Protein AF-A0A7S0QQ59-F1 (afdb_monomer_lite)

Sequence (211 aa):
IDEVAKSMRHNSVPELKTVITAWRERLPNKWDEIPVWSELFAWRGHVFRMLTECSPSQQDIKQALQILGQHEEAWTTLRFAKVARKQGLPQVCMASLQKIQPIPPNMDVQYTFGKLREEALLRLESTTVQELTQGLNAVSKANLDYYHANPSHKAEVLRLKGEFLSRIPDPRAAGQCRHEEANQAFSTALGTCESHGKAWVSWGMLWEQTL

InterPro domains:
  IPR003151 PIK-related kinase, FAT [PF02259] (11-207)
  IPR050517 DNA Damage Response and Repair Kinase [PTHR11139] (13-204)

Foldseek 3Di:
DVQVVVCLVVVHARPCPVVLVVLVVDDDDLPDDLVSLVVSLVVLLVVLVCQQVDDRPDPVSNVVSNLVSLVSNLVSLLVSLLSCLVVVNLVSNVVSLVPNPPDPLVRDPPSVLSSLLSQLVSLLVDPDLVSLVVNLVSLVPDDLVSCPVPLLSSLSSLLSNLSSQLNHDDPVDPPHGNLVSSLVSLVVSCVSPVPNVVSVVSNVVSVVVVD

Organism: NCBI:txid233186

pLDDT: mean 87.63, std 9.96, range [54.09, 96.81]

Radius of gyration: 20.43 Å; chains: 1; bounding box: 50×37×64 Å

Structure (mmCIF, N/CA/C/O backbone):
data_AF-A0A7S0QQ59-F1
#
_entry.id   AF-A0A7S0QQ59-F1
#
loop_
_atom_site.group_PDB
_atom_site.id
_atom_site.type_symbol
_atom_site.label_atom_id
_atom_site.label_alt_id
_atom_site.label_comp_id
_atom_site.label_asym_id
_atom_site.label_entity_id
_atom_site.label_seq_id
_atom_site.pdbx_PDB_ins_code
_atom_site.Cartn_x
_atom_site.Cartn_y
_atom_site.Cartn_z
_atom_site.occupancy
_atom_site.B_iso_or_equiv
_atom_site.auth_seq_id
_atom_site.auth_comp_id
_atom_site.auth_asym_id
_atom_site.auth_atom_id
_atom_site.pdbx_PDB_model_num
ATOM 1 N N . ILE A 1 1 ? 11.768 -6.056 -26.603 1.00 59.31 1 ILE A N 1
ATOM 2 C CA . ILE A 1 1 ? 13.226 -6.302 -26.741 1.00 59.31 1 ILE A CA 1
ATOM 3 C C . ILE A 1 1 ? 13.722 -5.760 -28.078 1.00 59.31 1 ILE A C 1
ATOM 5 O O . ILE A 1 1 ? 14.671 -4.989 -28.068 1.00 59.31 1 ILE A O 1
ATOM 9 N N . ASP A 1 2 ? 13.034 -6.040 -29.187 1.00 61.41 2 ASP A N 1
ATOM 10 C CA . ASP A 1 2 ? 13.422 -5.539 -30.517 1.00 61.41 2 ASP A CA 1
ATOM 11 C C . ASP A 1 2 ? 13.471 -4.012 -30.639 1.00 61.41 2 ASP A C 1
ATOM 13 O O . ASP A 1 2 ? 14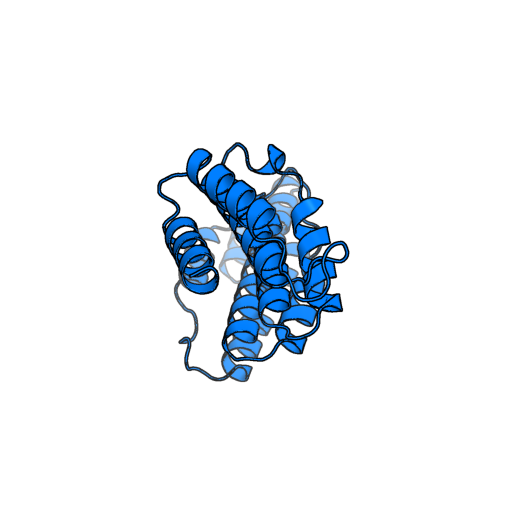.408 -3.487 -31.231 1.00 61.41 2 ASP A O 1
ATOM 17 N N . GLU A 1 3 ? 12.536 -3.279 -30.028 1.00 63.94 3 GLU A N 1
ATOM 18 C CA . GLU A 1 3 ? 12.595 -1.808 -30.005 1.00 63.94 3 GLU A CA 1
ATOM 19 C C . GLU A 1 3 ? 13.795 -1.281 -29.221 1.00 63.94 3 GLU A C 1
ATOM 21 O O . GLU A 1 3 ? 14.470 -0.365 -29.678 1.00 63.94 3 GLU A O 1
ATOM 26 N N . VAL A 1 4 ? 14.122 -1.906 -28.086 1.00 63.81 4 VAL A N 1
ATOM 27 C CA . VAL A 1 4 ? 15.319 -1.557 -27.308 1.00 63.81 4 VAL A CA 1
ATOM 28 C C . VAL A 1 4 ? 16.564 -1.831 -28.144 1.00 63.81 4 VAL A C 1
ATOM 30 O O . VAL A 1 4 ? 17.393 -0.946 -28.303 1.00 63.81 4 VAL A O 1
ATOM 33 N N . ALA A 1 5 ? 16.673 -3.007 -28.765 1.00 65.88 5 ALA A N 1
ATOM 34 C CA . ALA A 1 5 ? 17.801 -3.345 -29.629 1.00 65.88 5 ALA A CA 1
ATOM 35 C C . ALA A 1 5 ? 17.917 -2.398 -30.839 1.00 65.88 5 ALA A C 1
ATOM 37 O O . ALA A 1 5 ? 19.021 -1.997 -31.208 1.00 65.88 5 ALA A O 1
ATOM 38 N N . LYS A 1 6 ? 16.789 -2.004 -31.440 1.00 70.88 6 LYS A N 1
ATOM 39 C CA . LYS A 1 6 ? 16.731 -1.043 -32.546 1.00 70.88 6 LYS A CA 1
ATOM 40 C C . LYS A 1 6 ? 17.191 0.341 -32.098 1.00 70.88 6 LYS A C 1
ATOM 42 O O . LYS A 1 6 ? 18.057 0.911 -32.753 1.00 70.88 6 LYS A O 1
ATOM 47 N N . SER A 1 7 ? 16.678 0.866 -30.993 1.00 66.69 7 SER A N 1
ATOM 48 C CA . SER A 1 7 ? 17.066 2.177 -30.460 1.00 66.69 7 SER A CA 1
ATOM 49 C C . SER A 1 7 ? 18.523 2.211 -30.000 1.00 66.69 7 SER A C 1
ATOM 51 O O . SER A 1 7 ? 19.232 3.167 -30.290 1.00 66.69 7 SER A O 1
ATOM 53 N N . MET A 1 8 ? 19.027 1.120 -29.418 1.00 66.25 8 MET A N 1
ATOM 54 C CA . MET A 1 8 ? 20.440 0.979 -29.044 1.00 66.25 8 MET A CA 1
ATOM 55 C C . MET A 1 8 ? 21.372 1.028 -30.264 1.00 66.25 8 MET A C 1
ATOM 57 O O . MET A 1 8 ? 22.429 1.647 -30.197 1.00 66.25 8 MET A O 1
ATOM 61 N N . ARG A 1 9 ? 20.972 0.446 -31.406 1.00 67.50 9 ARG A N 1
ATOM 62 C CA . ARG A 1 9 ? 21.732 0.540 -32.671 1.00 67.50 9 ARG A CA 1
ATOM 63 C C . ARG A 1 9 ? 21.756 1.952 -33.258 1.00 67.50 9 ARG A C 1
ATOM 65 O O . ARG A 1 9 ? 22.715 2.300 -33.934 1.00 67.50 9 ARG A O 1
ATOM 72 N N . HIS A 1 10 ? 20.716 2.744 -33.007 1.00 68.38 10 HIS A N 1
ATOM 73 C CA . HIS A 1 10 ? 20.608 4.131 -33.474 1.00 68.38 10 HIS A CA 1
ATOM 74 C C . HIS A 1 10 ? 21.011 5.150 -32.401 1.00 68.38 10 HIS A C 1
ATOM 76 O O . HIS A 1 10 ? 20.844 6.347 -32.615 1.00 68.38 10 HIS A O 1
ATOM 82 N N . ASN A 1 11 ? 21.537 4.681 -31.260 1.00 65.06 11 ASN A N 1
ATOM 83 C CA . ASN A 1 11 ? 21.966 5.506 -30.135 1.00 65.06 11 ASN A CA 1
ATOM 84 C C . ASN A 1 11 ? 20.880 6.509 -29.680 1.00 65.06 11 ASN A C 1
ATOM 86 O O . ASN A 1 11 ? 21.154 7.679 -29.419 1.00 65.06 11 ASN A O 1
ATOM 90 N N . SER A 1 12 ? 19.627 6.045 -29.653 1.00 66.12 12 SER A N 1
ATOM 91 C CA . SER A 1 12 ? 18.439 6.828 -29.309 1.00 66.12 12 SER A CA 1
ATOM 92 C C . SER A 1 12 ? 17.713 6.239 -28.100 1.00 66.12 12 SER A C 1
ATOM 94 O O . SER A 1 12 ? 17.860 5.057 -27.780 1.00 66.12 12 SER A O 1
ATOM 96 N N . VAL A 1 13 ? 16.922 7.063 -27.406 1.00 65.56 13 VAL A N 1
ATOM 97 C CA . VAL A 1 13 ? 16.121 6.611 -26.258 1.00 65.56 13 VAL A CA 1
ATOM 98 C C . VAL A 1 13 ? 15.014 5.669 -26.756 1.00 65.56 13 VAL A C 1
ATOM 100 O O . VAL A 1 13 ? 14.234 6.069 -27.623 1.00 65.56 13 VAL A O 1
ATOM 103 N N . PRO A 1 14 ? 14.914 4.431 -26.237 1.00 69.75 14 PRO A N 1
ATOM 104 C CA . PRO A 1 14 ? 13.832 3.521 -26.599 1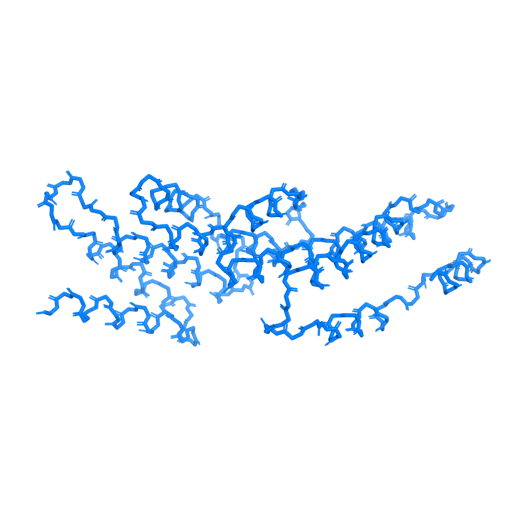.00 69.75 14 PRO A CA 1
ATOM 105 C C . PRO A 1 14 ? 12.453 4.077 -26.210 1.00 69.75 14 PRO A C 1
ATOM 107 O O . PRO A 1 14 ? 12.244 4.484 -25.066 1.00 69.75 14 PRO A O 1
ATOM 110 N N . GLU A 1 15 ? 11.486 4.054 -27.132 1.00 79.00 15 GLU A N 1
ATOM 111 C CA . GLU A 1 15 ? 10.114 4.527 -26.884 1.00 79.00 15 GLU A CA 1
ATOM 112 C C . GLU A 1 15 ? 9.289 3.485 -26.105 1.00 79.00 15 GLU A C 1
ATOM 114 O O . GLU A 1 15 ? 8.372 2.847 -26.609 1.00 79.00 15 GLU A O 1
ATOM 119 N N . LEU A 1 16 ? 9.619 3.288 -24.829 1.00 83.88 16 LEU A N 1
ATOM 120 C CA . LEU A 1 16 ? 9.009 2.232 -24.008 1.00 83.88 16 LEU A CA 1
ATOM 121 C C . LEU A 1 16 ? 7.700 2.644 -23.335 1.00 83.88 16 LEU A C 1
ATOM 123 O O . LEU A 1 16 ? 6.968 1.795 -22.824 1.00 83.88 16 LEU A O 1
ATOM 127 N N . LYS A 1 17 ? 7.383 3.942 -23.329 1.00 83.19 17 LYS A N 1
ATOM 128 C CA . LYS A 1 17 ? 6.245 4.494 -22.585 1.00 83.19 17 LYS A CA 1
ATOM 129 C C . LYS A 1 17 ? 4.914 3.880 -23.020 1.00 83.19 17 LYS A C 1
ATOM 131 O O . LYS A 1 17 ? 4.101 3.524 -22.167 1.00 83.19 17 LYS A O 1
ATOM 136 N N . THR A 1 18 ? 4.702 3.724 -24.323 1.00 87.56 18 THR A N 1
ATOM 137 C CA . THR A 1 18 ? 3.466 3.160 -24.884 1.00 87.56 18 THR A CA 1
ATOM 138 C C . THR A 1 18 ? 3.294 1.698 -24.477 1.00 87.56 18 THR A C 1
ATOM 140 O O . THR A 1 18 ? 2.236 1.311 -23.982 1.00 87.56 18 THR A O 1
ATOM 143 N N . VAL A 1 19 ? 4.361 0.900 -24.591 1.00 89.25 19 VAL A N 1
ATOM 144 C CA . VAL A 1 19 ? 4.359 -0.520 -24.208 1.00 89.25 19 VAL A CA 1
ATOM 145 C C . VAL A 1 19 ? 4.091 -0.687 -22.712 1.00 89.25 19 VAL A C 1
ATOM 147 O O . VAL A 1 19 ? 3.237 -1.481 -22.318 1.00 89.25 19 VAL A O 1
ATOM 150 N N . ILE A 1 20 ? 4.771 0.098 -21.875 1.00 90.50 20 ILE A N 1
ATOM 151 C CA . ILE A 1 20 ? 4.604 0.071 -20.417 1.00 90.50 20 ILE A CA 1
ATOM 152 C C . ILE A 1 20 ? 3.182 0.474 -20.021 1.00 90.50 20 ILE A C 1
ATOM 154 O O . ILE A 1 20 ? 2.566 -0.181 -19.181 1.00 90.50 20 ILE A O 1
ATOM 158 N N . THR A 1 21 ? 2.623 1.505 -20.655 1.00 90.00 21 THR A N 1
ATOM 159 C CA . THR A 1 21 ? 1.240 1.937 -20.401 1.00 90.00 21 THR A CA 1
ATOM 160 C C . THR A 1 21 ? 0.254 0.822 -20.745 1.00 90.00 21 THR A C 1
ATOM 162 O O . THR A 1 21 ? -0.571 0.454 -19.909 1.00 90.00 21 THR A O 1
ATOM 165 N N . ALA A 1 22 ? 0.417 0.180 -21.906 1.00 93.12 22 ALA A N 1
ATOM 166 C CA . ALA A 1 22 ? -0.405 -0.964 -22.292 1.00 93.12 22 ALA A CA 1
ATOM 167 C C . ALA A 1 22 ? -0.280 -2.138 -21.301 1.00 93.12 22 ALA A C 1
ATOM 169 O O . ALA A 1 22 ? -1.266 -2.811 -20.998 1.00 93.12 22 ALA A O 1
ATOM 170 N N . TRP A 1 23 ? 0.912 -2.390 -20.751 1.00 94.12 23 TRP A N 1
ATOM 171 C CA . TRP A 1 23 ? 1.104 -3.405 -19.711 1.00 94.12 23 TRP A CA 1
ATOM 172 C C . TRP A 1 23 ? 0.383 -3.042 -18.410 1.00 94.12 23 TRP A C 1
ATOM 174 O O . TRP A 1 23 ? -0.210 -3.916 -17.772 1.00 94.12 23 TRP A O 1
ATOM 184 N N . ARG A 1 24 ? 0.390 -1.768 -18.008 1.00 93.44 24 ARG A N 1
ATOM 185 C CA . ARG A 1 24 ? -0.328 -1.304 -16.810 1.00 93.44 24 ARG A CA 1
ATOM 186 C C . ARG A 1 24 ? -1.846 -1.455 -16.937 1.00 93.44 24 ARG A C 1
ATOM 188 O O . ARG A 1 24 ? -2.504 -1.698 -15.927 1.00 93.44 24 ARG A O 1
ATOM 195 N N . GLU A 1 25 ? -2.382 -1.350 -18.149 1.00 92.56 25 GLU A N 1
ATOM 196 C CA . GLU A 1 25 ? -3.814 -1.504 -18.441 1.00 92.56 25 GLU A CA 1
ATOM 197 C C . GLU A 1 25 ? -4.243 -2.970 -18.600 1.00 92.56 25 GLU A C 1
ATOM 199 O O . GLU A 1 25 ? -5.362 -3.334 -18.245 1.00 92.56 25 GLU A O 1
ATOM 204 N N . ARG A 1 26 ? -3.344 -3.839 -19.075 1.00 94.88 26 ARG A N 1
ATOM 205 C CA . ARG A 1 26 ? -3.592 -5.277 -19.258 1.00 94.88 26 ARG A CA 1
ATOM 206 C C . ARG A 1 26 ? -3.146 -6.065 -18.032 1.00 94.88 26 ARG A C 1
ATOM 208 O O . ARG A 1 26 ? -2.056 -6.642 -18.012 1.00 94.88 26 ARG A O 1
ATOM 215 N N . LEU A 1 27 ? -3.977 -6.048 -16.997 1.00 95.31 27 LEU A N 1
ATOM 216 C CA . LEU A 1 27 ? -3.795 -6.844 -15.782 1.00 95.31 27 LEU A CA 1
ATOM 217 C C . LEU A 1 27 ? -4.815 -7.989 -15.730 1.00 95.31 27 LEU A C 1
ATOM 219 O O . LEU A 1 27 ? -5.891 -7.847 -16.314 1.00 95.31 27 LEU A O 1
ATOM 223 N N . PRO A 1 28 ? -4.520 -9.081 -15.001 1.00 96.38 28 PRO A N 1
ATOM 224 C CA . PRO A 1 28 ? -5.519 -10.089 -14.694 1.00 96.38 28 PRO A CA 1
ATOM 225 C C . PRO A 1 28 ? -6.694 -9.470 -13.927 1.00 96.38 28 PRO A C 1
ATOM 227 O O . PRO A 1 28 ? -6.609 -8.380 -13.339 1.00 96.38 28 PRO A O 1
ATOM 230 N N . ASN A 1 29 ? -7.812 -10.174 -13.922 1.00 93.56 29 ASN A N 1
ATOM 231 C CA . ASN A 1 29 ? -8.982 -9.793 -13.163 1.00 93.56 29 ASN A CA 1
ATOM 232 C C . ASN A 1 29 ? -8.770 -10.032 -11.669 1.00 93.56 29 ASN A C 1
ATOM 234 O O . ASN A 1 29 ? -7.974 -10.857 -11.227 1.00 93.56 29 ASN A O 1
ATOM 238 N N . LYS A 1 30 ? -9.542 -9.313 -10.852 1.00 88.62 30 LYS A N 1
ATOM 239 C CA . LYS A 1 30 ? -9.446 -9.407 -9.384 1.00 88.62 30 LYS A CA 1
ATOM 240 C C . LYS A 1 30 ? -9.789 -10.803 -8.848 1.00 88.62 30 LYS A C 1
ATOM 242 O O . LYS A 1 30 ? -9.349 -11.129 -7.750 1.00 88.62 30 LYS A O 1
ATOM 247 N N . TRP A 1 31 ? -10.593 -11.556 -9.597 1.00 88.69 31 TRP A N 1
ATOM 248 C CA . TRP A 1 31 ? -11.027 -12.915 -9.277 1.00 88.69 31 TRP A CA 1
ATOM 249 C C . TRP A 1 31 ? -10.116 -13.998 -9.864 1.00 88.69 31 TRP A C 1
ATOM 251 O O . TRP A 1 31 ? -10.325 -15.166 -9.558 1.00 88.69 31 TRP A O 1
ATOM 261 N N . ASP A 1 32 ? -9.126 -13.636 -10.686 1.00 96.25 32 ASP A N 1
ATOM 262 C CA . ASP A 1 32 ? -8.149 -14.608 -11.174 1.00 96.25 32 ASP A CA 1
ATOM 263 C C . ASP A 1 32 ? -7.250 -15.062 -10.016 1.00 96.25 32 ASP A C 1
ATOM 265 O O . ASP A 1 32 ? -6.920 -14.281 -9.113 1.00 96.25 32 ASP A O 1
ATOM 269 N N . GLU A 1 33 ? -6.842 -16.326 -10.051 1.00 94.81 33 GLU A N 1
ATOM 270 C CA . GLU A 1 33 ? -6.042 -16.944 -8.996 1.00 94.81 33 GLU A CA 1
ATOM 271 C C . GLU A 1 33 ? -4.655 -16.290 -8.863 1.00 94.81 33 GLU A C 1
ATOM 273 O O . GLU A 1 33 ? -4.056 -15.843 -9.848 1.00 94.81 33 GLU A O 1
ATOM 278 N N . ILE A 1 34 ? -4.092 -16.272 -7.647 1.00 94.25 34 ILE A N 1
ATOM 279 C CA . ILE A 1 34 ? -2.749 -15.715 -7.404 1.00 94.25 34 ILE A CA 1
ATOM 280 C C . ILE A 1 34 ? -1.651 -16.257 -8.325 1.00 94.25 34 ILE A C 1
ATOM 282 O O . ILE A 1 34 ? -0.808 -15.443 -8.708 1.00 94.25 34 ILE A O 1
ATOM 286 N N . PRO A 1 35 ? -1.597 -17.545 -8.711 1.00 95.75 35 PRO A N 1
ATOM 287 C CA . PRO A 1 35 ? -0.570 -18.023 -9.634 1.00 95.75 35 PRO A CA 1
ATOM 288 C C . PRO A 1 35 ? -0.539 -17.248 -10.959 1.00 95.75 35 PRO A C 1
ATOM 290 O O . PRO A 1 35 ? 0.539 -16.840 -11.383 1.00 95.75 35 PRO A O 1
ATOM 293 N N . VAL A 1 36 ? -1.700 -16.910 -11.537 1.00 96.56 36 VAL A N 1
ATOM 294 C CA . VAL A 1 36 ? -1.801 -16.108 -12.775 1.00 96.56 36 VAL A CA 1
ATOM 295 C C . VAL A 1 36 ? -1.167 -14.728 -12.587 1.00 96.56 36 VAL A C 1
ATOM 297 O O . VAL A 1 36 ? -0.401 -14.244 -13.425 1.00 96.56 36 VAL A O 1
ATOM 300 N N . TRP A 1 37 ? -1.453 -14.092 -11.449 1.00 96.00 37 TRP A N 1
ATOM 301 C CA . TRP A 1 37 ? -0.821 -12.832 -11.072 1.00 96.00 37 TRP A CA 1
ATOM 302 C C . TRP A 1 37 ? 0.686 -13.000 -10.874 1.00 96.00 37 TRP A C 1
ATOM 304 O O . TRP A 1 37 ? 1.466 -12.189 -11.366 1.00 96.00 37 TRP A O 1
ATOM 314 N N . SER A 1 38 ? 1.108 -14.047 -10.170 1.00 95.25 38 SER A N 1
ATOM 315 C CA . SER A 1 38 ? 2.510 -14.273 -9.841 1.00 95.25 38 SER A CA 1
ATOM 316 C C . SER A 1 38 ? 3.356 -14.509 -11.089 1.00 95.25 38 SER A C 1
ATOM 318 O O . SER A 1 38 ? 4.441 -13.940 -11.184 1.00 95.25 38 SER A O 1
ATOM 320 N N . GLU A 1 39 ? 2.875 -15.302 -12.046 1.00 96.25 39 GLU A N 1
ATOM 321 C CA . GLU A 1 39 ? 3.575 -15.594 -13.300 1.00 96.25 39 GLU A CA 1
ATOM 322 C C . GLU A 1 39 ? 3.745 -14.341 -14.159 1.00 96.25 39 GLU A C 1
ATOM 324 O O . GLU A 1 39 ? 4.862 -14.009 -14.563 1.00 96.25 39 GLU A O 1
ATOM 329 N N . LEU A 1 40 ? 2.660 -13.592 -14.389 1.00 96.19 40 LEU A N 1
ATOM 330 C CA . LEU A 1 40 ? 2.720 -12.358 -15.173 1.00 96.19 40 LEU A CA 1
ATOM 331 C C . LEU A 1 40 ? 3.704 -11.356 -14.558 1.00 96.19 40 LEU A C 1
ATOM 333 O O . LEU A 1 40 ? 4.490 -10.722 -15.266 1.00 96.19 40 LEU A O 1
ATOM 337 N N . PHE A 1 41 ? 3.657 -11.198 -13.237 1.00 94.31 41 PHE A N 1
ATOM 338 C CA . PHE A 1 41 ? 4.484 -10.228 -12.532 1.00 94.31 41 PHE A CA 1
ATOM 339 C C . PHE A 1 41 ? 5.942 -10.689 -12.437 1.00 94.31 41 PHE A C 1
ATOM 341 O O . PHE A 1 41 ? 6.836 -9.849 -12.520 1.00 94.31 41 PHE A O 1
ATOM 348 N N . ALA A 1 42 ? 6.200 -11.998 -12.358 1.00 94.12 42 ALA A N 1
ATOM 349 C CA . ALA A 1 42 ? 7.546 -12.559 -12.450 1.00 94.12 42 ALA A CA 1
ATOM 350 C C . ALA A 1 42 ? 8.178 -12.287 -13.823 1.00 94.12 42 ALA A C 1
ATOM 352 O O . ALA A 1 42 ? 9.304 -11.788 -13.888 1.00 94.12 42 ALA A O 1
ATOM 353 N N . TRP A 1 43 ? 7.439 -12.523 -14.913 1.00 95.56 43 TRP A N 1
ATOM 354 C CA . TRP A 1 43 ? 7.904 -12.221 -16.271 1.00 95.56 43 TRP A CA 1
ATOM 355 C C . TRP A 1 43 ? 8.180 -10.732 -16.474 1.00 95.56 43 TRP A C 1
ATOM 357 O O . TRP A 1 43 ? 9.235 -10.359 -16.986 1.00 95.56 43 TRP A O 1
ATOM 367 N N . ARG A 1 44 ? 7.273 -9.859 -16.023 1.00 95.50 44 ARG A N 1
ATOM 368 C CA . ARG A 1 44 ? 7.486 -8.405 -16.090 1.00 95.50 44 ARG A CA 1
ATOM 369 C C . ARG A 1 44 ? 8.689 -7.965 -15.266 1.00 95.50 44 ARG A C 1
ATOM 371 O O . ARG A 1 44 ? 9.511 -7.205 -15.767 1.00 95.50 44 ARG A O 1
ATOM 378 N N . GLY A 1 45 ? 8.830 -8.482 -14.046 1.00 92.69 45 GLY A N 1
ATOM 379 C CA . GLY A 1 45 ? 9.988 -8.220 -13.193 1.00 92.69 45 GLY A CA 1
ATOM 380 C C . GLY A 1 45 ? 11.303 -8.631 -13.856 1.00 92.69 45 GLY A C 1
ATOM 381 O O . GLY A 1 45 ? 12.279 -7.892 -13.783 1.00 92.69 45 GLY A O 1
ATOM 382 N N . HIS A 1 46 ? 11.328 -9.761 -14.569 1.00 92.69 46 HIS A N 1
ATOM 383 C CA . HIS A 1 46 ? 12.497 -10.165 -15.350 1.00 92.69 46 HIS A CA 1
ATOM 384 C C . HIS A 1 46 ? 12.830 -9.148 -16.452 1.00 92.69 46 HIS A C 1
ATOM 386 O O . HIS A 1 46 ? 13.975 -8.713 -16.550 1.00 92.69 46 HIS A O 1
ATOM 392 N N . VAL A 1 47 ? 11.836 -8.699 -17.226 1.00 92.44 47 VAL A N 1
ATOM 393 C CA . VAL A 1 47 ? 12.050 -7.690 -18.278 1.00 92.44 47 VAL A CA 1
ATOM 394 C C . VAL A 1 47 ? 12.555 -6.369 -17.698 1.00 92.44 47 VAL A C 1
ATOM 396 O O . VAL A 1 47 ? 13.498 -5.790 -18.234 1.00 92.44 47 VAL A O 1
ATOM 399 N N . PHE A 1 48 ? 11.971 -5.889 -16.601 1.00 91.56 48 PHE A N 1
ATOM 400 C CA . PHE A 1 48 ? 12.407 -4.637 -15.979 1.00 91.56 48 PHE A CA 1
ATOM 401 C C . PHE A 1 48 ? 13.819 -4.736 -15.409 1.00 91.56 48 PHE A C 1
ATOM 403 O O . PHE A 1 48 ? 14.603 -3.806 -15.588 1.00 91.56 48 PHE A O 1
ATOM 410 N N . ARG A 1 49 ? 14.197 -5.886 -14.844 1.00 90.81 49 ARG A N 1
ATOM 411 C CA . ARG A 1 49 ? 15.574 -6.130 -14.407 1.00 90.81 49 ARG A CA 1
ATOM 412 C C . ARG A 1 49 ? 16.565 -6.095 -15.569 1.00 90.81 49 ARG A C 1
ATOM 414 O O . ARG A 1 49 ? 17.592 -5.430 -15.471 1.00 90.81 49 ARG A O 1
ATOM 421 N N . MET A 1 50 ? 16.217 -6.698 -16.708 1.00 90.94 50 MET A N 1
ATOM 422 C CA . MET A 1 50 ? 17.037 -6.593 -17.920 1.00 90.94 50 MET A CA 1
ATOM 423 C C . MET A 1 50 ? 17.214 -5.139 -18.380 1.00 90.94 50 MET A C 1
ATOM 425 O O . MET A 1 50 ? 18.286 -4.784 -18.865 1.00 90.94 50 MET A O 1
ATOM 429 N N . LEU A 1 51 ? 16.194 -4.284 -18.226 1.00 88.31 51 LEU A N 1
ATOM 430 C CA . LEU A 1 51 ? 16.330 -2.850 -18.514 1.00 88.31 51 LEU A CA 1
ATOM 431 C C . LEU A 1 51 ? 17.298 -2.172 -17.540 1.00 88.31 51 LEU A C 1
ATOM 433 O O . LEU A 1 51 ? 18.118 -1.372 -17.979 1.00 88.31 51 LEU A O 1
ATOM 437 N N . THR A 1 52 ? 17.245 -2.515 -16.249 1.00 87.19 52 THR A N 1
ATOM 438 C CA . THR A 1 52 ? 18.161 -1.944 -15.248 1.00 87.19 52 THR A CA 1
ATOM 439 C C . THR A 1 52 ? 19.612 -2.376 -15.419 1.00 87.19 52 THR A C 1
ATOM 441 O O . THR A 1 52 ? 20.519 -1.607 -15.113 1.00 87.19 52 THR A O 1
ATOM 444 N N . GLU A 1 53 ? 19.837 -3.590 -15.917 1.00 88.56 53 GLU A N 1
ATOM 445 C CA . GLU A 1 53 ? 21.169 -4.156 -16.157 1.00 88.56 53 GLU A CA 1
ATOM 446 C C . GLU A 1 53 ? 21.724 -3.764 -17.537 1.00 88.56 53 GLU A C 1
ATOM 448 O O . GLU A 1 53 ? 22.916 -3.938 -17.817 1.00 88.56 53 GLU A O 1
ATOM 453 N N . CYS A 1 54 ? 20.881 -3.192 -18.405 1.00 85.00 54 CYS A N 1
ATOM 454 C CA . CYS A 1 54 ? 21.285 -2.731 -19.722 1.00 85.00 54 CYS A CA 1
ATOM 455 C C . CYS A 1 54 ? 22.364 -1.648 -19.597 1.00 85.00 54 CYS A C 1
ATOM 457 O O . CYS A 1 54 ? 22.192 -0.639 -18.915 1.00 85.00 54 CYS A O 1
ATOM 459 N N . SER A 1 55 ? 23.491 -1.857 -20.277 1.00 81.06 55 SER A N 1
ATOM 460 C CA . SER A 1 55 ? 24.649 -0.962 -20.216 1.00 81.06 55 SER A CA 1
ATOM 461 C C . SER A 1 55 ? 24.967 -0.386 -21.601 1.00 81.06 55 SER A C 1
ATOM 463 O O . SER A 1 55 ? 25.906 -0.850 -22.250 1.00 81.06 55 SER A O 1
ATOM 465 N N . PRO A 1 56 ? 24.183 0.597 -22.091 1.00 82.00 56 PRO A N 1
ATOM 466 C CA . PRO A 1 56 ? 24.533 1.347 -23.295 1.00 82.00 56 PRO A CA 1
ATOM 467 C C . PRO A 1 56 ? 25.841 2.119 -23.119 1.00 82.00 56 PRO A C 1
ATOM 469 O O . PRO A 1 56 ? 26.228 2.484 -22.009 1.00 82.00 56 PRO A O 1
ATOM 472 N N . SER A 1 57 ? 26.485 2.436 -24.244 1.00 78.56 57 SER A N 1
ATOM 473 C CA . SER A 1 57 ? 27.691 3.270 -24.280 1.00 78.56 57 SER A CA 1
ATOM 474 C C . SER A 1 57 ? 27.441 4.695 -23.764 1.00 78.56 57 SER A C 1
ATOM 476 O O . SER A 1 57 ? 28.350 5.318 -23.221 1.00 78.56 57 SER A O 1
ATOM 478 N N . GLN A 1 58 ? 26.214 5.209 -23.907 1.00 84.12 58 GLN A N 1
ATOM 479 C CA . GLN A 1 58 ? 25.809 6.519 -23.395 1.00 84.12 58 GLN A CA 1
ATOM 480 C C . GLN A 1 58 ? 25.283 6.438 -21.958 1.00 84.12 58 GLN A C 1
ATOM 482 O O . GLN A 1 58 ? 24.315 5.727 -21.680 1.00 84.12 58 GLN A O 1
ATOM 487 N N . GLN A 1 59 ? 25.881 7.228 -21.060 1.00 84.88 59 GLN A N 1
ATOM 488 C CA . GLN A 1 59 ? 25.510 7.265 -19.639 1.00 84.88 59 GLN A CA 1
ATOM 489 C C . GLN A 1 59 ? 24.079 7.772 -19.411 1.00 84.88 59 GLN A C 1
ATOM 491 O O . GLN A 1 59 ? 23.368 7.203 -18.587 1.00 84.88 59 GLN A O 1
ATOM 496 N N . ASP A 1 60 ? 23.619 8.758 -20.186 1.00 84.31 60 ASP A N 1
ATOM 497 C CA . ASP A 1 60 ? 22.263 9.308 -20.037 1.00 84.31 60 ASP A CA 1
ATOM 498 C C . ASP A 1 60 ? 21.183 8.262 -20.351 1.00 84.31 60 ASP A C 1
ATOM 500 O O . ASP A 1 60 ? 20.213 8.110 -19.608 1.00 84.31 60 ASP A O 1
ATOM 504 N N . ILE A 1 61 ? 21.381 7.473 -21.416 1.00 82.56 61 ILE A N 1
ATOM 505 C CA . ILE A 1 61 ? 20.469 6.378 -21.775 1.00 82.56 61 ILE A CA 1
ATOM 506 C C . ILE A 1 61 ? 20.506 5.288 -20.700 1.00 82.56 61 ILE A C 1
ATOM 508 O O . ILE A 1 61 ? 19.456 4.777 -20.309 1.00 82.56 61 ILE A O 1
ATOM 512 N N . LYS A 1 62 ? 21.695 4.954 -20.181 1.00 86.19 62 LYS A N 1
ATOM 513 C CA . LYS A 1 62 ? 21.850 3.971 -19.100 1.00 86.19 62 LYS A CA 1
ATOM 514 C C . LYS A 1 62 ? 21.053 4.388 -17.867 1.00 86.19 62 LYS A C 1
ATOM 516 O O . LYS A 1 62 ? 20.272 3.597 -17.343 1.00 86.19 62 LYS A O 1
ATOM 521 N N . GLN A 1 63 ? 21.218 5.635 -17.431 1.00 86.19 63 GLN A N 1
ATOM 522 C CA . GLN A 1 63 ? 20.523 6.165 -16.265 1.00 86.19 63 GLN A CA 1
ATOM 523 C C . GLN A 1 63 ? 19.006 6.191 -16.483 1.00 86.19 63 GLN A C 1
ATOM 525 O O . GLN A 1 63 ? 18.259 5.764 -15.605 1.00 86.19 63 GLN A O 1
ATOM 530 N N . ALA A 1 64 ? 18.538 6.610 -17.662 1.00 84.38 64 ALA A N 1
ATOM 531 C CA . ALA A 1 64 ? 17.113 6.620 -17.988 1.00 84.38 64 ALA A CA 1
ATOM 532 C C . ALA A 1 64 ? 16.484 5.214 -17.943 1.00 84.38 64 ALA A C 1
ATOM 534 O O . ALA A 1 64 ? 15.412 5.039 -17.362 1.00 84.38 64 ALA A O 1
ATOM 535 N N . LEU A 1 65 ? 17.152 4.201 -18.510 1.00 86.44 65 LEU A N 1
ATOM 536 C CA . LEU A 1 65 ? 16.678 2.811 -18.487 1.00 86.44 65 LEU A CA 1
ATOM 537 C C . LEU A 1 65 ? 16.700 2.210 -17.081 1.00 86.44 65 LEU A C 1
ATOM 539 O O . LEU A 1 65 ? 15.766 1.499 -16.706 1.00 86.44 65 LEU A O 1
ATOM 543 N N . GLN A 1 66 ? 17.724 2.529 -16.290 1.00 87.75 66 GLN A N 1
ATOM 544 C CA . GLN A 1 66 ? 17.822 2.091 -14.905 1.00 87.75 66 GLN A CA 1
ATOM 545 C C . GLN A 1 66 ? 16.688 2.658 -14.052 1.00 87.75 66 GLN A C 1
ATOM 547 O O . GLN A 1 66 ? 16.024 1.904 -13.343 1.00 87.75 66 GLN A O 1
ATOM 552 N N . ILE A 1 67 ? 16.427 3.961 -14.152 1.00 85.81 67 ILE A N 1
ATOM 553 C CA . ILE A 1 67 ? 15.326 4.608 -13.432 1.00 85.81 67 ILE A CA 1
ATOM 554 C C . ILE A 1 67 ? 13.994 3.999 -13.878 1.00 85.81 67 ILE A C 1
ATOM 556 O O . ILE A 1 67 ? 13.205 3.563 -13.045 1.00 85.81 67 ILE A O 1
ATOM 560 N N . LEU A 1 68 ? 13.760 3.884 -15.188 1.00 87.69 68 LEU A N 1
ATOM 561 C CA . LEU A 1 68 ? 12.526 3.307 -15.715 1.00 87.69 68 LEU A CA 1
ATOM 562 C C . LEU A 1 68 ? 12.296 1.874 -15.214 1.00 87.69 68 LEU A C 1
ATOM 564 O O . LEU A 1 68 ? 11.219 1.563 -14.710 1.00 87.69 68 LEU A O 1
ATOM 568 N N . GLY A 1 69 ? 13.308 1.011 -15.323 1.00 89.50 69 GLY A N 1
ATOM 569 C CA . GLY A 1 69 ? 13.224 -0.376 -14.873 1.00 89.50 69 GLY A CA 1
ATOM 570 C C . GLY A 1 69 ? 12.954 -0.484 -13.372 1.00 89.50 69 GLY A C 1
ATOM 571 O O . GLY A 1 69 ? 12.064 -1.229 -12.969 1.00 89.50 69 GLY A O 1
ATOM 572 N N . GLN A 1 70 ? 13.631 0.323 -12.549 1.00 88.12 70 GLN A N 1
ATOM 573 C CA . GLN A 1 70 ? 13.399 0.364 -11.101 1.00 88.12 70 GLN A CA 1
ATOM 574 C C . GLN A 1 70 ? 11.973 0.815 -10.755 1.00 88.12 70 GLN A C 1
ATOM 576 O O . GLN A 1 70 ? 11.318 0.198 -9.912 1.00 88.12 70 GLN A O 1
ATOM 581 N N . HIS A 1 71 ? 11.468 1.863 -11.413 1.00 88.12 71 HIS A N 1
ATOM 582 C CA . HIS A 1 71 ? 10.113 2.366 -11.174 1.00 88.12 71 HIS A CA 1
ATOM 583 C C . HIS A 1 71 ? 9.050 1.338 -11.575 1.00 88.12 71 HIS A C 1
ATOM 585 O O . HIS A 1 71 ? 8.106 1.103 -10.818 1.00 88.12 71 HIS A O 1
ATOM 591 N N . GLU A 1 72 ? 9.191 0.694 -12.734 1.00 90.25 72 GLU A N 1
ATOM 592 C CA . GLU A 1 72 ? 8.209 -0.293 -13.186 1.00 90.25 72 GLU A CA 1
ATOM 593 C C . GLU A 1 72 ? 8.277 -1.609 -12.399 1.00 90.25 72 GLU A C 1
ATOM 595 O O . GLU A 1 72 ? 7.232 -2.213 -12.133 1.00 90.25 72 GLU A O 1
ATOM 600 N N . GLU A 1 73 ? 9.462 -2.041 -11.950 1.00 91.25 73 GLU A N 1
ATOM 601 C CA . GLU A 1 73 ? 9.601 -3.185 -11.039 1.00 91.25 73 GLU A CA 1
ATOM 602 C C . GLU A 1 73 ? 8.933 -2.892 -9.687 1.00 91.25 73 GLU A C 1
ATOM 604 O O . GLU A 1 73 ? 8.183 -3.732 -9.174 1.00 91.25 73 GLU A O 1
ATOM 609 N N . ALA A 1 74 ? 9.116 -1.684 -9.139 1.00 90.31 74 ALA A N 1
ATOM 610 C CA . ALA A 1 74 ? 8.455 -1.252 -7.909 1.00 90.31 74 ALA A CA 1
ATOM 611 C C . ALA A 1 74 ? 6.929 -1.176 -8.070 1.00 90.31 74 ALA A C 1
ATOM 613 O O . ALA A 1 74 ? 6.195 -1.707 -7.230 1.00 90.31 74 ALA A O 1
ATOM 614 N N . TRP A 1 75 ? 6.438 -0.581 -9.164 1.00 91.69 75 TRP A N 1
ATOM 615 C CA . TRP A 1 75 ? 5.006 -0.506 -9.473 1.00 91.69 75 TRP A CA 1
ATOM 616 C C . TRP A 1 75 ? 4.376 -1.899 -9.557 1.00 91.69 75 TRP A C 1
ATOM 618 O O . TRP A 1 75 ? 3.336 -2.164 -8.946 1.00 91.69 75 TRP A O 1
ATOM 628 N N . THR A 1 76 ? 5.040 -2.802 -10.277 1.00 93.69 76 THR A N 1
ATOM 629 C CA . THR A 1 76 ? 4.620 -4.192 -10.479 1.00 93.69 76 THR A CA 1
ATOM 630 C C . THR A 1 76 ? 4.580 -4.918 -9.135 1.00 93.69 76 THR A C 1
ATOM 632 O O . THR A 1 76 ? 3.537 -5.422 -8.721 1.00 93.69 76 THR A O 1
ATOM 635 N N . THR A 1 77 ? 5.662 -4.876 -8.366 1.00 93.81 77 THR A N 1
ATOM 636 C CA . THR A 1 77 ? 5.736 -5.549 -7.061 1.00 93.81 77 THR A CA 1
ATOM 637 C C . THR A 1 77 ? 4.690 -5.025 -6.073 1.00 93.81 77 THR A C 1
ATOM 639 O O . THR A 1 77 ? 4.007 -5.813 -5.413 1.00 93.81 77 THR A O 1
ATOM 642 N N . LEU A 1 78 ? 4.489 -3.705 -6.006 1.00 94.00 78 LEU A N 1
ATOM 643 C CA . LEU A 1 78 ? 3.485 -3.093 -5.134 1.00 94.00 78 LEU A CA 1
ATOM 644 C C . LEU A 1 78 ? 2.061 -3.506 -5.526 1.00 94.00 78 LEU A C 1
ATOM 646 O O . LEU A 1 78 ? 1.212 -3.776 -4.670 1.00 94.00 78 LEU A O 1
ATOM 650 N N . ARG A 1 79 ? 1.779 -3.568 -6.829 1.00 94.75 79 ARG A N 1
ATOM 651 C CA . ARG A 1 79 ? 0.472 -3.986 -7.331 1.00 94.75 79 ARG A CA 1
ATOM 652 C C . ARG A 1 79 ? 0.206 -5.462 -7.031 1.00 94.75 79 ARG A C 1
ATOM 654 O O . ARG A 1 79 ? -0.913 -5.769 -6.625 1.00 94.75 79 ARG A O 1
ATOM 661 N N . PHE A 1 80 ? 1.209 -6.334 -7.147 1.00 95.81 80 PHE A N 1
ATOM 662 C CA . PHE A 1 80 ? 1.099 -7.738 -6.741 1.00 95.81 80 PHE A CA 1
ATOM 663 C C . PHE A 1 80 ? 0.828 -7.879 -5.240 1.00 95.81 80 PHE A C 1
ATOM 665 O O . PHE A 1 80 ? -0.122 -8.558 -4.856 1.00 95.81 80 PHE A O 1
ATOM 672 N N . ALA A 1 81 ? 1.573 -7.158 -4.395 1.00 95.94 81 ALA A N 1
ATOM 673 C CA . ALA A 1 81 ? 1.361 -7.160 -2.947 1.00 95.94 81 ALA A CA 1
ATOM 674 C C . ALA A 1 81 ? -0.080 -6.778 -2.572 1.00 95.94 81 ALA A C 1
ATOM 676 O O . ALA A 1 81 ? -0.735 -7.457 -1.781 1.00 95.94 81 ALA A O 1
ATOM 677 N N . LYS A 1 82 ? -0.618 -5.735 -3.212 1.00 95.56 82 LYS A N 1
ATOM 678 C CA . LYS A 1 82 ? -2.005 -5.300 -3.019 1.00 95.56 82 LYS A CA 1
ATOM 679 C C . LYS A 1 82 ? -3.027 -6.378 -3.388 1.00 95.56 82 LYS A C 1
ATOM 681 O O . LYS A 1 82 ? -4.056 -6.484 -2.722 1.00 95.56 82 LYS A O 1
ATOM 686 N N . VAL A 1 83 ? -2.793 -7.136 -4.460 1.00 96.12 83 VAL A N 1
ATOM 687 C CA . VAL A 1 83 ? -3.682 -8.241 -4.857 1.00 96.12 83 VAL A CA 1
ATOM 688 C C . VAL A 1 83 ? -3.577 -9.390 -3.859 1.00 96.12 83 VAL A C 1
ATOM 690 O O . VAL A 1 83 ? -4.610 -9.847 -3.381 1.00 96.12 83 VAL A O 1
ATOM 693 N N . ALA A 1 84 ? -2.361 -9.774 -3.464 1.00 95.81 84 ALA A N 1
ATOM 694 C CA . ALA A 1 84 ? -2.133 -10.809 -2.458 1.00 95.81 84 ALA A CA 1
ATOM 695 C C . ALA A 1 84 ? -2.844 -10.492 -1.133 1.00 95.81 84 ALA A C 1
ATOM 697 O O . ALA A 1 84 ? -3.555 -11.342 -0.603 1.00 95.81 84 ALA A O 1
ATOM 698 N N . ARG A 1 85 ? -2.752 -9.247 -0.642 1.00 96.38 85 ARG A N 1
ATOM 699 C CA . ARG A 1 85 ? -3.503 -8.810 0.546 1.00 96.38 85 ARG A CA 1
ATOM 700 C C . ARG A 1 85 ? -5.009 -8.983 0.353 1.00 96.38 85 ARG A C 1
ATOM 702 O O . ARG A 1 85 ? -5.678 -9.578 1.184 1.00 96.38 85 ARG A O 1
ATOM 709 N N . LYS A 1 86 ? -5.547 -8.498 -0.769 1.00 95.44 86 LYS A N 1
ATOM 710 C CA . LYS A 1 86 ? -6.988 -8.576 -1.059 1.00 95.44 86 LYS A CA 1
ATOM 711 C C . LYS A 1 86 ? -7.523 -9.998 -1.210 1.00 95.44 86 LYS A C 1
ATOM 713 O O . LYS A 1 86 ? -8.713 -10.192 -0.998 1.00 95.44 86 LYS A O 1
ATOM 718 N N . GLN A 1 87 ? -6.678 -10.952 -1.589 1.00 94.88 87 GLN A N 1
ATOM 719 C CA . GLN A 1 87 ? -7.030 -12.371 -1.650 1.00 94.88 87 GLN A CA 1
ATOM 720 C C . GLN A 1 87 ? -6.749 -13.112 -0.328 1.00 94.88 87 GLN A C 1
ATOM 722 O O . GLN A 1 87 ? -6.833 -14.333 -0.289 1.00 94.88 87 GLN A O 1
ATOM 727 N N . GLY A 1 88 ? -6.422 -12.402 0.760 1.00 94.50 88 GLY A N 1
ATOM 728 C CA . GLY A 1 88 ? -6.218 -13.007 2.078 1.00 94.50 88 GLY A CA 1
ATOM 729 C C . GLY A 1 88 ? -4.883 -13.740 2.231 1.00 94.50 88 GLY A C 1
ATOM 730 O O . GLY A 1 88 ? -4.783 -14.675 3.019 1.00 94.50 88 GLY A O 1
ATOM 731 N N . LEU A 1 89 ? -3.848 -13.333 1.487 1.00 95.75 89 LEU A N 1
ATOM 732 C CA . LEU A 1 89 ? -2.515 -13.946 1.507 1.00 95.75 89 LEU A CA 1
ATOM 733 C C . LEU A 1 89 ? -1.481 -12.987 2.123 1.00 95.75 89 LEU A C 1
ATOM 735 O O . LEU A 1 89 ? -0.651 -12.406 1.407 1.00 95.75 89 LEU A O 1
ATOM 739 N N . PRO A 1 90 ? -1.500 -12.802 3.458 1.00 94.88 90 PRO A N 1
ATOM 740 C CA . PRO A 1 90 ? -0.695 -11.791 4.136 1.00 94.88 90 PRO A CA 1
ATOM 741 C C . PRO A 1 90 ? 0.811 -12.035 4.003 1.00 94.88 90 PRO A C 1
ATOM 743 O O . PRO A 1 90 ? 1.572 -11.093 3.788 1.00 94.88 90 PRO A O 1
ATOM 746 N N . GLN A 1 91 ? 1.244 -13.298 4.045 1.00 95.00 91 GLN A N 1
ATOM 747 C CA . GLN A 1 91 ? 2.659 -13.665 3.922 1.00 95.00 91 GLN A CA 1
ATOM 748 C C . GLN A 1 91 ? 3.225 -13.318 2.538 1.00 95.00 91 GLN A C 1
ATOM 750 O O . GLN A 1 91 ? 4.321 -12.772 2.426 1.00 95.00 91 GLN A O 1
ATOM 755 N N . VAL A 1 92 ? 2.446 -13.558 1.477 1.00 95.62 92 VAL A N 1
ATOM 756 C CA . VAL A 1 92 ? 2.831 -13.217 0.098 1.00 95.62 92 VAL A CA 1
ATOM 757 C C . VAL A 1 92 ? 2.887 -11.701 -0.087 1.00 95.62 92 VAL A C 1
ATOM 759 O O . VAL A 1 92 ? 3.829 -11.187 -0.697 1.00 95.62 92 VAL A O 1
ATOM 762 N N . CYS A 1 93 ? 1.914 -10.973 0.472 1.00 96.12 93 CYS A N 1
ATOM 763 C CA . CYS A 1 93 ? 1.920 -9.513 0.482 1.00 96.12 93 CYS A CA 1
ATOM 764 C C . CYS A 1 93 ? 3.190 -8.975 1.153 1.00 96.12 93 CYS A C 1
ATOM 766 O O . CYS A 1 93 ? 3.926 -8.190 0.549 1.00 96.12 93 CYS A O 1
ATOM 768 N N . MET A 1 94 ? 3.494 -9.453 2.363 1.00 94.50 94 MET A N 1
ATOM 769 C CA . MET A 1 94 ? 4.630 -8.961 3.134 1.00 94.50 94 MET A CA 1
ATOM 770 C C . MET A 1 94 ? 5.968 -9.270 2.454 1.00 94.50 94 MET A C 1
ATOM 772 O O . MET A 1 94 ? 6.795 -8.373 2.285 1.00 94.50 94 MET A O 1
ATOM 776 N N . ALA A 1 95 ? 6.150 -10.503 1.975 1.00 95.00 95 ALA A N 1
ATOM 777 C CA . ALA A 1 95 ? 7.345 -10.903 1.235 1.00 95.00 95 ALA A CA 1
ATOM 778 C C . ALA A 1 95 ? 7.544 -10.069 -0.042 1.00 95.00 95 ALA A C 1
ATOM 780 O O . ALA A 1 95 ? 8.671 -9.755 -0.417 1.00 95.00 95 ALA A O 1
ATOM 781 N N . SER A 1 96 ? 6.458 -9.678 -0.710 1.00 94.31 96 SER A N 1
ATOM 782 C CA . SER A 1 96 ? 6.524 -8.826 -1.902 1.00 94.31 96 SER A CA 1
ATOM 783 C C . SER A 1 96 ? 6.930 -7.393 -1.554 1.00 94.31 96 SER A C 1
ATOM 785 O O . SER A 1 96 ? 7.812 -6.831 -2.196 1.00 94.31 96 SER A O 1
ATOM 787 N N . LEU A 1 97 ? 6.356 -6.809 -0.499 1.00 93.44 97 LEU A N 1
ATOM 788 C CA . LEU A 1 97 ? 6.689 -5.451 -0.047 1.00 93.44 97 LEU A CA 1
ATOM 789 C C . LEU A 1 97 ? 8.149 -5.331 0.418 1.00 93.44 97 LEU A C 1
ATOM 791 O O . LEU A 1 97 ? 8.793 -4.311 0.164 1.00 93.44 97 LEU A O 1
ATOM 795 N N . GLN A 1 98 ? 8.701 -6.380 1.033 1.00 92.81 98 GLN A N 1
ATOM 796 C CA . GLN A 1 98 ? 10.108 -6.433 1.446 1.00 92.81 98 GLN A CA 1
ATOM 797 C C . GLN A 1 98 ? 11.090 -6.406 0.266 1.00 92.81 98 GLN A C 1
ATOM 799 O O . GLN A 1 98 ? 12.188 -5.876 0.412 1.00 92.81 98 GLN A O 1
ATOM 804 N N . LYS A 1 99 ? 10.699 -6.920 -0.909 1.00 90.44 99 LYS A N 1
ATOM 805 C CA . LYS A 1 99 ? 11.541 -6.897 -2.120 1.00 90.44 99 LYS A CA 1
ATOM 806 C C . LYS A 1 99 ? 11.695 -5.500 -2.716 1.00 90.44 99 LYS A C 1
ATOM 808 O O . LYS A 1 99 ? 12.684 -5.245 -3.400 1.00 90.44 99 LYS A O 1
ATOM 813 N N . ILE A 1 100 ? 10.739 -4.602 -2.461 1.00 88.19 100 ILE A N 1
ATOM 814 C CA . ILE A 1 100 ? 10.787 -3.225 -2.957 1.00 88.19 100 ILE A CA 1
ATOM 815 C C . ILE A 1 100 ? 11.945 -2.506 -2.264 1.00 88.19 100 ILE A C 1
ATOM 817 O O . ILE A 1 100 ? 11.863 -2.192 -1.069 1.00 88.19 100 ILE A O 1
ATOM 821 N N . GLN A 1 101 ? 13.003 -2.255 -3.036 1.00 80.44 101 GLN A N 1
ATOM 822 C CA . GLN A 1 101 ? 14.188 -1.530 -2.592 1.00 80.44 101 GLN A CA 1
ATOM 823 C C . GLN A 1 101 ? 13.819 -0.112 -2.129 1.00 80.44 101 GLN A C 1
ATOM 825 O O . GLN A 1 101 ? 12.837 0.452 -2.620 1.00 80.44 101 GLN A O 1
ATOM 830 N N . PRO A 1 102 ? 14.576 0.483 -1.190 1.00 70.38 102 PRO A N 1
ATOM 831 C CA . PRO A 1 102 ? 14.388 1.877 -0.813 1.00 70.38 102 PRO A CA 1
ATOM 832 C C . PRO A 1 102 ? 14.531 2.772 -2.046 1.00 70.38 102 PRO A C 1
ATOM 834 O O . PRO A 1 102 ? 15.596 2.837 -2.658 1.00 70.38 102 PRO A O 1
ATOM 837 N N . ILE A 1 103 ? 13.446 3.443 -2.423 1.00 64.81 103 ILE A N 1
ATOM 838 C CA . ILE A 1 103 ? 13.447 4.352 -3.567 1.00 64.81 103 ILE A CA 1
ATOM 839 C C . ILE A 1 103 ? 14.056 5.673 -3.092 1.00 64.81 103 ILE A C 1
ATOM 841 O O . ILE A 1 103 ? 13.613 6.199 -2.065 1.00 64.81 103 ILE A O 1
ATOM 845 N N . PRO A 1 104 ? 15.075 6.211 -3.785 1.00 63.69 104 PRO A N 1
ATOM 846 C CA . PRO A 1 104 ? 15.688 7.470 -3.400 1.00 63.69 104 PRO A CA 1
ATOM 847 C C . PRO A 1 104 ? 14.640 8.585 -3.266 1.00 63.69 104 PRO A C 1
ATOM 849 O O . PRO A 1 104 ? 13.759 8.704 -4.123 1.00 63.69 104 PRO A O 1
ATOM 852 N N . PRO A 1 105 ? 14.753 9.448 -2.242 1.00 54.09 105 PRO A N 1
ATOM 853 C CA . PRO A 1 105 ? 13.757 10.472 -1.929 1.00 54.09 105 PRO A CA 1
ATOM 854 C C . PRO A 1 105 ? 13.583 11.542 -3.022 1.00 54.09 105 PRO A C 1
ATOM 856 O O . PRO A 1 105 ? 12.663 12.351 -2.951 1.00 54.09 105 PRO A O 1
ATOM 859 N N . ASN A 1 106 ? 14.424 11.541 -4.052 1.00 56.31 106 ASN A N 1
ATOM 860 C CA . ASN A 1 106 ? 14.322 12.479 -5.164 1.00 56.31 106 ASN A CA 1
ATOM 861 C C . ASN A 1 106 ? 13.546 11.912 -6.364 1.00 56.31 106 ASN A C 1
ATOM 863 O O . ASN A 1 106 ? 13.324 12.655 -7.314 1.00 56.31 106 ASN A O 1
ATOM 867 N N . MET A 1 107 ? 13.166 10.624 -6.361 1.00 60.84 107 MET A N 1
ATOM 868 C CA . MET A 1 107 ? 12.667 9.958 -7.572 1.00 60.84 107 MET A CA 1
ATOM 869 C C . MET A 1 107 ? 11.179 9.603 -7.573 1.00 60.84 107 MET A C 1
ATOM 871 O O . MET A 1 107 ? 10.561 9.784 -8.617 1.00 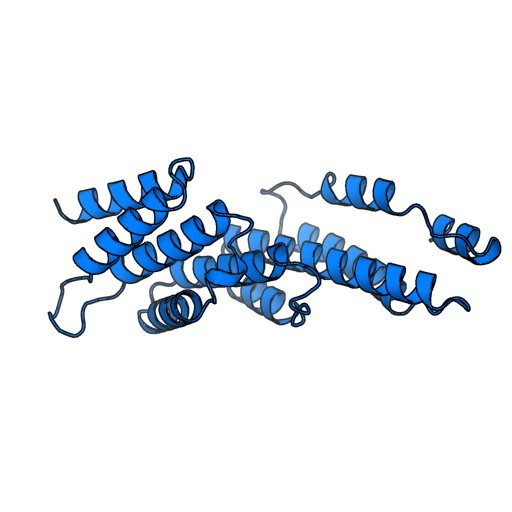60.84 107 MET A O 1
ATOM 875 N N . ASP A 1 108 ? 10.556 9.164 -6.469 1.00 68.38 108 ASP A N 1
ATOM 876 C CA . ASP A 1 108 ? 9.095 8.958 -6.491 1.00 68.38 108 ASP A CA 1
ATOM 877 C C . ASP A 1 108 ? 8.432 8.842 -5.107 1.00 68.38 108 ASP A C 1
ATOM 879 O O . ASP A 1 108 ? 8.466 7.802 -4.440 1.00 68.38 108 ASP A O 1
ATOM 883 N N . VAL A 1 109 ? 7.738 9.904 -4.694 1.00 77.69 109 VAL A N 1
ATOM 884 C CA . VAL A 1 109 ? 6.926 9.920 -3.467 1.00 77.69 109 VAL A CA 1
ATOM 885 C C . VAL A 1 109 ? 5.791 8.886 -3.493 1.00 77.69 109 VAL A C 1
ATOM 887 O O . VAL A 1 109 ? 5.357 8.407 -2.441 1.00 77.69 109 VAL A O 1
ATOM 890 N N . GLN A 1 110 ? 5.311 8.511 -4.683 1.00 82.12 110 GLN A N 1
ATOM 891 C CA . GLN A 1 110 ? 4.127 7.670 -4.853 1.00 82.12 110 GLN A CA 1
ATOM 892 C C . GLN A 1 110 ? 4.369 6.236 -4.385 1.00 82.12 110 GLN A C 1
ATOM 894 O O . GLN A 1 110 ? 3.505 5.642 -3.738 1.00 82.12 110 GLN A O 1
ATOM 899 N N . TYR A 1 111 ? 5.543 5.672 -4.667 1.00 84.00 111 TYR A N 1
ATOM 900 C CA . TYR A 1 111 ? 5.847 4.289 -4.303 1.00 84.00 111 TYR A CA 1
ATOM 901 C C . TYR A 1 111 ? 6.180 4.136 -2.826 1.00 84.00 111 TYR A C 1
ATOM 903 O O . TYR A 1 111 ? 5.730 3.173 -2.207 1.00 84.00 111 TYR A O 1
ATOM 911 N N . THR A 1 112 ? 6.900 5.096 -2.241 1.00 84.31 112 THR A N 1
ATOM 912 C CA . THR A 1 112 ? 7.161 5.120 -0.794 1.00 84.31 112 THR A CA 1
ATOM 913 C C . THR A 1 112 ? 5.849 5.199 -0.019 1.00 84.31 112 THR A C 1
ATOM 915 O O . THR A 1 112 ? 5.615 4.399 0.889 1.00 84.31 112 THR A O 1
ATOM 918 N N . PHE A 1 113 ? 4.943 6.087 -0.442 1.00 88.88 113 PHE A N 1
ATOM 919 C CA . PHE A 1 113 ? 3.584 6.141 0.090 1.00 88.88 113 PHE A CA 1
ATOM 920 C C . PHE A 1 113 ? 2.839 4.821 -0.117 1.00 88.88 113 PHE A C 1
ATOM 922 O O . PHE A 1 113 ? 2.263 4.281 0.823 1.00 88.88 113 PHE A O 1
ATOM 929 N N . GLY A 1 114 ? 2.851 4.285 -1.338 1.00 91.25 114 GLY A N 1
ATOM 930 C CA . GLY A 1 114 ? 2.151 3.056 -1.686 1.00 91.25 114 GLY A CA 1
ATOM 931 C C . GLY A 1 114 ? 2.597 1.861 -0.844 1.00 91.25 114 GLY A C 1
ATOM 932 O O . GLY A 1 114 ? 1.747 1.124 -0.343 1.00 91.25 114 GLY A O 1
ATOM 933 N N . LYS A 1 115 ? 3.910 1.715 -0.628 1.00 91.75 115 LYS A N 1
ATOM 934 C CA . LYS A 1 115 ? 4.503 0.693 0.241 1.00 91.75 115 LYS A CA 1
ATOM 935 C C . LYS A 1 115 ? 4.037 0.865 1.684 1.00 91.75 115 LYS A C 1
ATOM 937 O O . LYS A 1 115 ? 3.459 -0.070 2.227 1.00 91.75 115 LYS A O 1
ATOM 942 N N . LEU A 1 116 ? 4.203 2.058 2.266 1.00 92.75 116 LEU A N 1
ATOM 943 C CA . LEU A 1 116 ? 3.739 2.368 3.627 1.00 92.75 116 LEU A CA 1
ATOM 944 C C . LEU A 1 116 ? 2.244 2.068 3.793 1.00 92.75 116 LEU A C 1
ATOM 946 O O . LEU A 1 116 ? 1.822 1.464 4.776 1.00 92.75 116 LEU A O 1
ATOM 950 N N . ARG A 1 117 ? 1.440 2.481 2.813 1.00 94.81 117 ARG A N 1
ATOM 951 C CA . ARG A 1 117 ? -0.009 2.313 2.808 1.00 94.81 117 ARG A CA 1
ATOM 952 C C . ARG A 1 117 ? -0.413 0.844 2.773 1.00 94.81 117 ARG A C 1
ATOM 954 O O . ARG A 1 117 ? -1.275 0.446 3.548 1.00 94.81 117 ARG A O 1
ATOM 961 N N . GLU A 1 118 ? 0.151 0.037 1.877 1.00 96.12 118 GLU A N 1
ATOM 962 C CA . GLU A 1 118 ? -0.198 -1.389 1.812 1.00 96.12 118 GLU A CA 1
ATOM 963 C C . GLU A 1 118 ? 0.335 -2.163 3.024 1.00 96.12 118 GLU A C 1
ATOM 965 O O . GLU A 1 118 ? -0.376 -3.018 3.543 1.00 96.12 118 GLU A O 1
ATOM 970 N N . GLU A 1 119 ? 1.509 -1.805 3.547 1.00 94.75 119 GLU A N 1
ATOM 971 C CA . GLU A 1 119 ? 2.027 -2.326 4.816 1.00 94.75 119 GLU A CA 1
ATOM 972 C C . GLU A 1 119 ? 1.121 -2.008 6.016 1.00 94.75 119 GLU A C 1
ATOM 974 O O . GLU A 1 119 ? 0.929 -2.848 6.896 1.00 94.75 119 GLU A O 1
ATOM 979 N N . ALA A 1 120 ? 0.566 -0.796 6.070 1.00 96.19 120 ALA A N 1
ATOM 980 C CA . ALA A 1 120 ? -0.379 -0.392 7.104 1.00 96.19 120 ALA A CA 1
ATOM 981 C C . ALA A 1 120 ? -1.709 -1.146 6.972 1.00 96.19 120 ALA A C 1
ATOM 983 O O . ALA A 1 120 ? -2.206 -1.691 7.953 1.00 96.19 120 ALA A O 1
ATOM 984 N N . LEU A 1 121 ? -2.262 -1.235 5.759 1.00 96.38 121 LEU A N 1
ATOM 985 C CA . LEU A 1 121 ? -3.508 -1.966 5.508 1.00 96.38 121 LEU A CA 1
ATOM 986 C C . LEU A 1 121 ? -3.385 -3.454 5.832 1.00 96.38 121 LEU A C 1
ATOM 988 O O . LEU A 1 121 ? -4.311 -4.022 6.395 1.00 96.38 121 LEU A O 1
ATOM 992 N N . LEU A 1 122 ? -2.249 -4.072 5.505 1.00 96.38 122 LEU A N 1
ATOM 993 C CA . LEU A 1 122 ? -1.976 -5.460 5.862 1.00 96.38 122 LEU A CA 1
ATOM 994 C C . LEU A 1 122 ? -2.025 -5.662 7.383 1.00 96.38 122 LEU A C 1
ATOM 996 O O . LEU A 1 122 ? -2.658 -6.593 7.864 1.00 96.38 122 LEU A O 1
ATOM 1000 N N . ARG A 1 123 ? -1.392 -4.765 8.146 1.00 95.38 123 ARG A N 1
ATOM 1001 C CA . ARG A 1 123 ? -1.387 -4.838 9.614 1.00 95.38 123 ARG A CA 1
ATOM 1002 C C . ARG A 1 123 ? -2.755 -4.534 10.227 1.00 95.38 123 ARG A C 1
ATOM 1004 O O . ARG 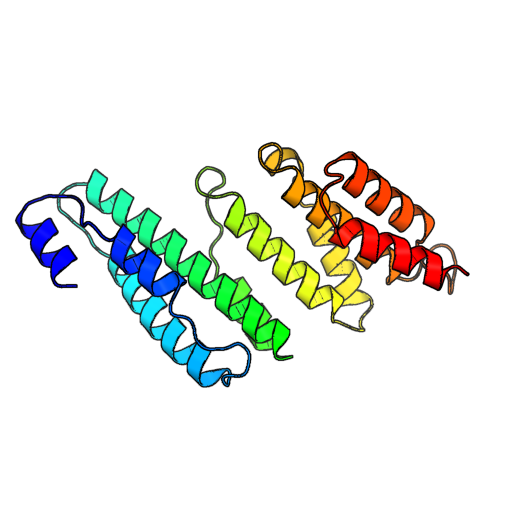A 1 123 ? -3.066 -5.089 11.270 1.00 95.38 123 ARG A O 1
ATOM 1011 N N . LEU A 1 124 ? -3.581 -3.705 9.586 1.00 94.56 124 LEU A N 1
ATOM 1012 C CA . LEU A 1 124 ? -4.970 -3.463 10.005 1.00 94.56 124 LEU A CA 1
ATOM 1013 C C . LEU A 1 124 ? -5.879 -4.686 9.828 1.00 94.56 124 LEU A C 1
ATOM 1015 O O . LEU A 1 124 ? -6.890 -4.790 10.516 1.00 94.56 124 LEU A O 1
ATOM 1019 N N . GLU A 1 125 ? -5.554 -5.602 8.916 1.00 93.38 125 GLU A N 1
ATOM 1020 C CA . GLU A 1 125 ? -6.277 -6.873 8.764 1.00 93.38 125 GLU A CA 1
ATOM 1021 C C . GLU A 1 125 ? -5.906 -7.888 9.860 1.00 93.38 125 GLU A C 1
ATOM 1023 O O . GLU A 1 125 ? -6.604 -8.885 10.033 1.00 93.38 125 GLU A O 1
ATOM 1028 N N . SER A 1 126 ? -4.848 -7.625 10.635 1.00 90.19 126 SER A N 1
ATOM 1029 C CA . SER A 1 126 ? -4.454 -8.459 11.767 1.00 90.19 126 SER A CA 1
ATOM 1030 C C . SER A 1 126 ? -5.361 -8.280 12.979 1.00 90.19 126 SER A C 1
ATOM 1032 O O . SER A 1 126 ? -5.817 -7.181 13.292 1.00 90.19 126 SER A O 1
ATOM 1034 N N . THR A 1 127 ? -5.548 -9.366 13.726 1.00 87.12 127 THR A N 1
ATOM 1035 C CA . THR A 1 127 ? -6.242 -9.371 15.023 1.00 87.12 127 THR A CA 1
ATOM 1036 C C . THR A 1 127 ? -5.283 -9.148 16.198 1.00 87.12 127 THR A C 1
ATOM 1038 O O . THR A 1 127 ? -5.717 -8.963 17.332 1.00 87.12 127 THR A O 1
ATOM 1041 N N . THR A 1 128 ? -3.966 -9.168 15.970 1.00 91.94 128 THR A N 1
ATOM 1042 C CA . THR A 1 128 ? -2.991 -9.063 17.062 1.00 91.94 128 THR A CA 1
ATOM 1043 C C . THR A 1 128 ? -2.681 -7.605 17.407 1.00 91.94 128 THR A C 1
ATOM 1045 O O . THR A 1 128 ? -2.313 -6.798 16.552 1.00 91.94 128 THR A O 1
ATOM 1048 N N . VAL A 1 129 ? -2.746 -7.266 18.699 1.00 90.38 129 VAL A N 1
ATOM 1049 C CA . VAL A 1 129 ? -2.406 -5.916 19.194 1.00 90.38 129 VAL A CA 1
ATOM 1050 C C . VAL A 1 129 ? -0.957 -5.544 18.857 1.00 90.38 129 VAL A C 1
ATOM 1052 O O . VAL A 1 129 ? -0.656 -4.379 18.591 1.00 90.38 129 VAL A O 1
ATOM 1055 N N . GLN A 1 130 ? -0.056 -6.530 18.816 1.00 92.38 130 GLN A N 1
ATOM 1056 C CA . GLN A 1 130 ? 1.345 -6.323 18.459 1.00 92.38 130 GLN A CA 1
ATOM 1057 C C . GLN A 1 130 ? 1.505 -5.812 17.020 1.00 92.38 130 GLN A C 1
ATOM 1059 O O . GLN A 1 130 ? 2.196 -4.813 16.810 1.00 92.38 130 GLN A O 1
ATOM 1064 N N . GLU A 1 131 ? 0.869 -6.449 16.032 1.00 92.94 131 GLU A N 1
ATOM 1065 C CA . GLU A 1 131 ? 0.966 -6.016 14.632 1.00 92.94 131 GLU A CA 1
ATOM 1066 C C . GLU A 1 131 ? 0.272 -4.669 14.404 1.00 92.94 131 GLU A C 1
ATOM 1068 O O . GLU A 1 131 ? 0.823 -3.811 13.709 1.00 92.94 131 GLU A O 1
ATOM 1073 N N . LEU A 1 132 ? -0.865 -4.428 15.067 1.00 93.31 132 LEU A N 1
ATOM 1074 C CA . LEU A 1 132 ? -1.539 -3.127 15.050 1.00 93.31 132 LEU A CA 1
ATOM 1075 C C . LEU A 1 132 ? -0.631 -2.019 15.601 1.00 93.31 132 LEU A C 1
ATOM 1077 O O . LEU A 1 132 ? -0.473 -0.968 14.979 1.00 93.31 132 LEU A O 1
ATOM 1081 N N . THR A 1 133 ? 0.039 -2.270 16.728 1.00 92.88 133 THR A N 1
ATOM 1082 C CA . THR A 1 133 ? 0.970 -1.314 17.346 1.00 92.88 133 THR A CA 1
ATOM 1083 C C . THR A 1 133 ? 2.176 -1.038 16.447 1.00 92.88 133 THR A C 1
ATOM 1085 O O . THR A 1 133 ? 2.599 0.110 16.299 1.00 92.88 133 THR A O 1
ATOM 1088 N N . GLN A 1 134 ? 2.725 -2.067 15.795 1.00 93.69 134 GLN A N 1
ATOM 1089 C CA . GLN A 1 134 ? 3.795 -1.889 14.809 1.00 93.69 134 GLN A CA 1
ATOM 1090 C C . GLN A 1 134 ? 3.338 -1.036 13.619 1.00 93.69 134 GLN A C 1
ATOM 1092 O O . GLN A 1 134 ? 4.083 -0.161 13.175 1.00 93.69 134 GLN A O 1
ATOM 1097 N N . GLY A 1 135 ? 2.112 -1.249 13.136 1.00 93.88 135 GLY A N 1
ATOM 1098 C CA . GLY A 1 135 ? 1.507 -0.450 12.072 1.00 93.88 135 GLY A CA 1
ATOM 1099 C C . GLY A 1 135 ? 1.333 1.015 12.467 1.00 93.88 135 GLY A C 1
ATOM 1100 O O . GLY A 1 135 ? 1.775 1.903 11.734 1.00 93.88 135 GLY A O 1
ATOM 1101 N N . LEU A 1 136 ? 0.800 1.275 13.665 1.00 94.62 136 LEU A N 1
ATOM 1102 C CA . LEU A 1 136 ? 0.668 2.627 14.212 1.00 94.62 136 LEU A CA 1
ATOM 1103 C C . LEU A 1 136 ? 2.022 3.341 14.298 1.00 94.62 136 LEU A C 1
ATOM 1105 O O . LEU A 1 136 ? 2.132 4.513 13.931 1.00 94.62 136 LEU A O 1
ATOM 1109 N N . ASN A 1 137 ? 3.060 2.638 14.754 1.00 94.38 137 ASN A N 1
ATOM 1110 C CA . ASN A 1 137 ? 4.410 3.185 14.852 1.00 94.38 137 ASN A CA 1
ATOM 1111 C C . ASN A 1 137 ? 4.992 3.527 13.476 1.00 94.38 137 ASN A C 1
ATOM 1113 O O . ASN A 1 137 ? 5.615 4.577 13.327 1.00 94.38 137 ASN A O 1
ATOM 1117 N N . ALA A 1 138 ? 4.783 2.675 12.469 1.00 92.75 138 ALA A N 1
ATOM 1118 C CA . ALA A 1 138 ? 5.247 2.928 11.106 1.00 92.75 138 ALA A CA 1
ATOM 1119 C C . ALA A 1 138 ? 4.566 4.165 10.498 1.00 92.75 138 ALA A C 1
ATOM 1121 O O . ALA A 1 138 ? 5.239 5.044 9.963 1.00 92.75 138 ALA A O 1
ATOM 1122 N N . VAL A 1 139 ? 3.243 4.273 10.652 1.00 93.94 139 VAL A N 1
ATOM 1123 C CA . VAL A 1 139 ? 2.451 5.422 10.186 1.00 93.94 139 VAL A CA 1
ATOM 1124 C C . VAL A 1 139 ? 2.832 6.705 10.928 1.00 93.94 139 VAL A C 1
ATOM 1126 O O . VAL A 1 139 ? 2.957 7.755 10.308 1.00 93.94 139 VAL A O 1
ATOM 1129 N N . SER A 1 140 ? 3.071 6.634 12.238 1.00 91.75 140 SER A N 1
ATOM 1130 C CA . SER A 1 140 ? 3.415 7.811 13.051 1.00 91.75 140 SER A CA 1
ATOM 1131 C C . SER A 1 140 ? 4.831 8.333 12.794 1.00 91.75 140 SER A C 1
ATOM 1133 O O . SER A 1 140 ? 5.076 9.522 12.964 1.00 91.75 140 SER A O 1
ATOM 1135 N N . LYS A 1 141 ? 5.760 7.462 12.381 1.00 90.19 141 LYS A N 1
ATOM 1136 C CA . LYS A 1 141 ? 7.126 7.839 11.978 1.00 90.19 141 LYS A CA 1
ATOM 1137 C C . LYS A 1 141 ? 7.212 8.347 10.539 1.00 90.19 141 LYS A C 1
ATOM 1139 O O . LYS A 1 141 ? 8.265 8.840 10.139 1.00 90.19 141 LYS A O 1
ATOM 1144 N N . ALA A 1 142 ? 6.151 8.196 9.747 1.00 86.81 142 ALA A N 1
ATOM 1145 C CA . ALA A 1 142 ? 6.147 8.656 8.370 1.00 86.81 142 ALA A CA 1
ATOM 1146 C C . ALA A 1 142 ? 6.303 10.181 8.324 1.00 86.81 142 ALA A C 1
ATOM 1148 O O . ALA A 1 142 ? 5.555 10.913 8.971 1.00 86.81 142 ALA A O 1
ATOM 1149 N N . ASN A 1 143 ? 7.264 10.662 7.537 1.00 81.69 143 ASN A N 1
ATOM 1150 C CA . ASN A 1 143 ? 7.463 12.092 7.359 1.00 81.69 143 ASN A CA 1
ATOM 1151 C C . ASN A 1 143 ? 6.326 12.669 6.498 1.00 81.69 143 ASN A C 1
ATOM 1153 O O . ASN A 1 143 ? 6.322 12.510 5.278 1.00 81.69 143 ASN A O 1
ATOM 1157 N N . LEU A 1 144 ? 5.356 13.324 7.140 1.00 78.31 144 LEU A N 1
ATOM 1158 C CA . LEU A 1 144 ? 4.196 13.904 6.460 1.00 78.31 144 LEU A CA 1
ATOM 1159 C C . LEU A 1 144 ? 4.558 15.090 5.559 1.00 78.31 144 LEU A C 1
ATOM 1161 O O . LEU A 1 144 ? 3.815 15.366 4.616 1.00 78.31 144 LEU A O 1
ATOM 1165 N N . ASP A 1 145 ? 5.690 15.754 5.807 1.00 75.81 145 ASP A N 1
ATOM 1166 C CA . ASP A 1 145 ? 6.165 16.860 4.971 1.00 75.81 145 ASP A CA 1
ATOM 1167 C C . ASP A 1 145 ? 6.593 16.381 3.584 1.00 75.81 145 ASP A C 1
ATOM 1169 O O . ASP A 1 145 ? 6.549 17.112 2.597 1.00 75.81 145 ASP A O 1
ATOM 1173 N N . TYR A 1 146 ? 6.915 15.098 3.465 1.00 71.62 146 TYR A N 1
ATOM 1174 C CA . TYR A 1 146 ? 7.228 14.491 2.184 1.00 71.62 146 TYR A CA 1
ATOM 1175 C C . TYR A 1 146 ? 6.005 14.424 1.241 1.00 71.62 146 TYR A C 1
ATOM 1177 O O . TYR A 1 146 ? 6.154 14.229 0.038 1.00 71.62 146 TYR A O 1
ATOM 1185 N N . TYR A 1 147 ? 4.788 14.644 1.760 1.00 73.06 147 TYR A N 1
ATOM 1186 C CA . TYR A 1 147 ? 3.531 14.595 1.006 1.00 73.06 147 TYR A CA 1
ATOM 1187 C C . TYR A 1 147 ? 2.904 15.968 0.727 1.00 73.06 147 TYR A C 1
ATOM 1189 O O . TYR A 1 147 ? 1.750 16.015 0.303 1.00 73.06 147 TYR A O 1
ATOM 1197 N N . HIS A 1 148 ? 3.623 17.082 0.914 1.00 72.94 148 HIS A N 1
ATOM 1198 C CA . HIS A 1 148 ? 3.074 18.433 0.684 1.00 72.94 148 HIS A CA 1
ATOM 1199 C C . HIS A 1 148 ? 2.489 18.630 -0.723 1.00 72.94 148 HIS A C 1
ATOM 1201 O O . HIS A 1 148 ? 1.464 19.286 -0.876 1.00 72.94 148 HIS A O 1
ATOM 1207 N N . ALA A 1 149 ? 3.075 17.995 -1.744 1.00 78.75 149 ALA A N 1
ATOM 1208 C CA . ALA A 1 149 ? 2.567 18.049 -3.118 1.00 78.75 149 ALA A CA 1
ATOM 1209 C C . ALA A 1 149 ? 1.285 17.221 -3.352 1.00 78.75 149 ALA A C 1
ATOM 1211 O O . ALA A 1 149 ? 0.646 17.364 -4.389 1.00 78.75 149 ALA A O 1
ATOM 1212 N N . ASN A 1 150 ? 0.910 16.336 -2.420 1.00 85.31 150 ASN A N 1
ATOM 1213 C CA . ASN A 1 150 ? -0.255 15.456 -2.529 1.00 85.31 150 ASN A CA 1
ATOM 1214 C C . ASN A 1 150 ? -1.019 15.395 -1.192 1.00 85.31 150 ASN A C 1
ATOM 1216 O O . ASN A 1 150 ? -0.869 14.429 -0.434 1.00 85.31 150 ASN A O 1
ATOM 1220 N N . PRO A 1 151 ? -1.894 16.379 -0.906 1.00 88.12 151 PRO A N 1
ATOM 1221 C CA . PRO A 1 151 ? -2.678 16.426 0.333 1.00 88.12 151 PRO A CA 1
ATOM 1222 C C . PRO A 1 151 ? -3.508 15.158 0.592 1.00 88.12 151 PRO A C 1
ATOM 1224 O O . PRO A 1 151 ? -3.707 14.762 1.739 1.00 88.12 151 PRO A O 1
ATOM 1227 N N . SER A 1 152 ? -3.938 14.466 -0.468 1.00 91.19 152 SER A N 1
ATOM 1228 C CA . SER A 1 152 ? -4.653 13.187 -0.385 1.00 91.19 152 SER A CA 1
ATOM 1229 C C . SER A 1 152 ? -3.823 12.057 0.237 1.00 91.19 152 SER A C 1
ATOM 1231 O O . SER A 1 152 ? -4.375 11.221 0.952 1.00 91.19 152 SER A O 1
ATOM 1233 N N . HIS A 1 153 ? -2.506 12.024 0.007 1.00 92.00 153 HIS A N 1
ATOM 1234 C CA . HIS A 1 153 ? -1.610 11.046 0.629 1.00 92.00 153 HIS A CA 1
ATOM 1235 C C . HIS A 1 153 ? -1.459 11.319 2.115 1.00 92.00 153 HIS A C 1
ATOM 1237 O O . HIS A 1 153 ? -1.604 10.408 2.927 1.00 92.00 153 HIS A O 1
ATOM 1243 N N . LYS A 1 154 ? -1.232 12.586 2.473 1.00 91.94 154 LYS A N 1
ATOM 1244 C CA . LYS A 1 154 ? -1.154 13.016 3.870 1.00 91.94 154 LYS A CA 1
ATOM 1245 C C . LYS A 1 154 ? -2.441 12.667 4.623 1.00 91.94 154 LYS A C 1
ATOM 1247 O O . LYS A 1 154 ? -2.370 12.086 5.703 1.00 91.94 154 LYS A O 1
ATOM 1252 N N . ALA A 1 155 ? -3.601 12.929 4.019 1.00 94.50 155 ALA A N 1
ATOM 1253 C CA . ALA A 1 155 ? -4.897 12.559 4.579 1.00 94.50 155 ALA A CA 1
ATOM 1254 C C . ALA A 1 155 ? -5.066 11.037 4.751 1.00 94.50 155 ALA A C 1
ATOM 1256 O O . ALA A 1 155 ? -5.519 10.603 5.804 1.00 94.50 155 ALA A O 1
ATOM 1257 N N . GLU A 1 156 ? -4.650 10.207 3.785 1.00 95.50 156 GLU A N 1
ATOM 1258 C CA . GLU A 1 156 ? -4.714 8.739 3.928 1.00 95.50 156 GLU A CA 1
ATOM 1259 C C . GLU A 1 156 ? -3.806 8.230 5.062 1.00 95.50 156 GLU A C 1
ATOM 1261 O O . GLU A 1 156 ? -4.211 7.342 5.810 1.00 95.50 156 GLU A O 1
ATOM 1266 N N . VAL A 1 157 ? -2.599 8.787 5.234 1.00 94.88 157 VAL A N 1
ATOM 1267 C CA . VAL A 1 157 ? -1.704 8.411 6.349 1.00 94.88 157 VAL A CA 1
ATOM 1268 C C . VAL A 1 157 ? -2.346 8.766 7.695 1.00 94.88 157 VAL A C 1
ATOM 1270 O O . VAL A 1 157 ? -2.354 7.944 8.611 1.00 94.88 157 VAL A O 1
ATOM 1273 N N . LEU A 1 158 ? -2.946 9.954 7.807 1.00 95.25 158 LEU A N 1
ATOM 1274 C CA . LEU A 1 158 ? -3.671 10.380 9.009 1.00 95.25 158 LEU A CA 1
ATOM 1275 C C . LEU A 1 158 ? -4.918 9.521 9.271 1.00 95.25 158 LEU A C 1
ATOM 1277 O O . LEU A 1 158 ? -5.158 9.127 10.411 1.00 95.25 158 LEU A O 1
ATOM 1281 N N . ARG A 1 159 ? -5.665 9.150 8.225 1.00 96.44 159 ARG A N 1
ATOM 1282 C CA . ARG A 1 159 ? -6.800 8.222 8.328 1.00 96.44 159 ARG A CA 1
ATOM 1283 C C . ARG A 1 159 ? -6.359 6.859 8.861 1.00 96.44 159 ARG A C 1
ATOM 1285 O O . ARG A 1 159 ? -6.976 6.341 9.784 1.00 96.44 159 ARG A O 1
ATOM 1292 N N . LEU A 1 160 ? -5.282 6.288 8.314 1.00 96.81 160 LEU A N 1
ATOM 1293 C CA . LEU A 1 160 ? -4.727 5.014 8.784 1.00 96.81 160 LEU A CA 1
ATOM 1294 C C . LEU A 1 160 ? -4.293 5.096 10.251 1.00 96.81 160 LEU A C 1
ATOM 1296 O O . LEU A 1 160 ? -4.521 4.155 11.005 1.00 96.81 160 LEU A O 1
ATOM 1300 N N . LYS A 1 161 ? -3.713 6.228 10.675 1.00 96.06 161 LYS A N 1
ATOM 1301 C CA . LYS A 1 161 ? -3.379 6.474 12.084 1.00 96.06 161 LYS A CA 1
ATOM 1302 C C . LYS A 1 161 ? -4.627 6.393 12.966 1.00 96.06 161 LYS A C 1
ATOM 1304 O O . LYS A 1 161 ? -4.598 5.685 13.967 1.00 96.06 161 LYS A O 1
ATOM 1309 N N . GLY A 1 162 ? -5.706 7.077 12.579 1.00 95.00 162 GLY A N 1
ATOM 1310 C CA . GLY A 1 162 ? -6.986 7.027 13.291 1.00 95.00 162 GLY A CA 1
ATOM 1311 C C . GLY A 1 162 ? -7.555 5.610 13.380 1.00 95.00 162 GLY A C 1
ATOM 1312 O O . GLY A 1 162 ? -7.974 5.182 14.449 1.00 95.00 162 GLY A O 1
ATOM 1313 N N . GLU A 1 163 ? -7.474 4.842 12.292 1.00 95.19 163 GLU A N 1
ATOM 1314 C CA . GLU A 1 163 ? -7.966 3.460 12.246 1.00 95.19 163 GLU A CA 1
ATOM 1315 C C . GLU A 1 163 ? -7.162 2.498 13.137 1.00 95.19 163 GLU A C 1
ATOM 1317 O O . GLU A 1 163 ? -7.726 1.591 13.741 1.00 95.19 163 GLU A O 1
ATOM 1322 N N . PHE A 1 164 ? -5.848 2.696 13.278 1.00 95.31 164 PHE A N 1
ATOM 1323 C CA . PHE A 1 164 ? -5.072 1.945 14.268 1.00 95.31 164 PHE A CA 1
ATOM 1324 C C . PHE A 1 164 ? -5.450 2.334 15.700 1.00 95.31 164 PHE A C 1
ATOM 1326 O O . PHE A 1 164 ? -5.603 1.462 16.551 1.00 95.31 164 PHE A O 1
ATOM 1333 N N . LEU A 1 165 ? -5.605 3.633 15.973 1.00 93.31 165 LEU A N 1
ATOM 1334 C CA . LEU A 1 165 ? -5.955 4.141 17.303 1.00 93.31 165 LEU A CA 1
ATOM 1335 C C . LEU A 1 165 ? -7.328 3.649 17.776 1.00 93.31 165 LEU A C 1
ATOM 1337 O O . LEU A 1 165 ? -7.493 3.379 18.962 1.00 93.31 165 LEU A O 1
ATOM 1341 N N . SER A 1 166 ? -8.283 3.474 16.860 1.00 92.12 166 SER A N 1
ATOM 1342 C CA . SER A 1 166 ? -9.611 2.954 17.197 1.00 92.12 166 SER A CA 1
ATOM 1343 C C . SER A 1 166 ? -9.621 1.456 17.515 1.00 92.12 166 SER A C 1
ATOM 1345 O O . SER A 1 166 ? -10.541 0.992 18.174 1.00 92.12 166 SER A O 1
ATOM 1347 N N . ARG A 1 167 ? -8.616 0.690 17.065 1.00 90.00 167 ARG A N 1
ATOM 1348 C CA . ARG A 1 167 ? -8.535 -0.768 17.282 1.00 90.00 167 ARG A CA 1
ATOM 1349 C C . ARG A 1 167 ? -7.557 -1.188 18.379 1.00 90.00 167 ARG A C 1
ATOM 1351 O O . ARG A 1 167 ? -7.610 -2.327 18.834 1.00 90.00 167 ARG A O 1
ATOM 1358 N N . ILE A 1 168 ? -6.627 -0.316 18.766 1.00 90.06 168 ILE A N 1
ATOM 1359 C CA . ILE A 1 168 ? -5.640 -0.606 19.810 1.00 90.06 168 ILE A CA 1
ATOM 1360 C C . ILE A 1 168 ? -6.235 -0.235 21.180 1.00 90.06 168 ILE A C 1
ATOM 1362 O O . ILE A 1 168 ? -6.606 0.928 21.370 1.00 90.06 168 ILE A O 1
ATOM 1366 N N . PRO A 1 169 ? -6.276 -1.175 22.147 1.00 86.25 169 PRO A N 1
ATOM 1367 C CA . PRO A 1 169 ? -6.697 -0.878 23.512 1.00 86.25 169 PRO A CA 1
ATOM 1368 C C . PRO A 1 169 ? -5.820 0.199 24.156 1.00 86.25 169 PRO A C 1
ATOM 1370 O O . PRO A 1 169 ? -4.601 0.226 23.967 1.00 86.25 169 PRO A O 1
ATOM 1373 N N . ASP A 1 170 ? -6.435 1.077 24.936 1.00 82.12 170 ASP A N 1
ATOM 1374 C CA . ASP A 1 170 ? -5.757 2.120 25.685 1.00 82.12 170 ASP A CA 1
ATOM 1375 C C . ASP A 1 170 ? -5.000 1.497 26.873 1.00 82.12 170 ASP A C 1
ATOM 1377 O O . ASP A 1 170 ? -5.612 0.895 27.760 1.00 82.12 170 ASP A O 1
ATOM 1381 N N . PRO A 1 171 ? -3.664 1.639 26.944 1.00 76.38 171 PRO A N 1
ATOM 1382 C CA . PRO A 1 171 ? -2.896 1.167 28.092 1.00 76.38 171 PRO A CA 1
ATOM 1383 C C . PRO A 1 171 ? -3.226 1.916 29.395 1.00 76.38 171 PRO A C 1
ATOM 1385 O O . PRO A 1 171 ? -2.912 1.416 30.472 1.00 76.38 171 PRO A O 1
ATOM 1388 N N . ARG A 1 172 ? -3.823 3.113 29.319 1.00 78.94 172 ARG A N 1
ATOM 1389 C CA . ARG A 1 172 ? -4.193 3.946 30.476 1.00 78.94 172 ARG A CA 1
ATOM 1390 C C . ARG A 1 172 ? -5.572 3.601 31.035 1.00 78.94 172 ARG A C 1
ATOM 1392 O O . ARG A 1 172 ? -5.831 3.894 32.198 1.00 78.94 172 ARG A O 1
ATOM 1399 N N . ALA A 1 173 ? -6.432 2.982 30.230 1.00 72.69 173 ALA A N 1
ATOM 1400 C CA . ALA A 1 173 ? -7.798 2.633 30.594 1.00 72.69 173 ALA A CA 1
ATOM 1401 C C . ALA A 1 173 ? -8.131 1.227 30.077 1.00 72.69 173 ALA A C 1
ATOM 1403 O O . ALA A 1 173 ? -8.444 1.025 28.904 1.00 72.69 173 ALA A O 1
ATOM 1404 N N . ALA A 1 174 ? -8.056 0.238 30.972 1.00 64.25 174 ALA A N 1
ATOM 1405 C CA . ALA A 1 174 ? -8.299 -1.157 30.625 1.00 64.25 174 ALA A CA 1
ATOM 1406 C C . ALA A 1 174 ? -9.698 -1.341 30.007 1.00 64.25 174 ALA A C 1
ATOM 1408 O O . ALA A 1 174 ? -10.709 -1.045 30.640 1.00 64.25 174 ALA A O 1
ATOM 1409 N N . GLY A 1 175 ? -9.742 -1.842 28.769 1.00 67.00 175 GLY A N 1
ATOM 1410 C CA . GLY A 1 175 ? -10.982 -2.125 28.039 1.00 67.00 1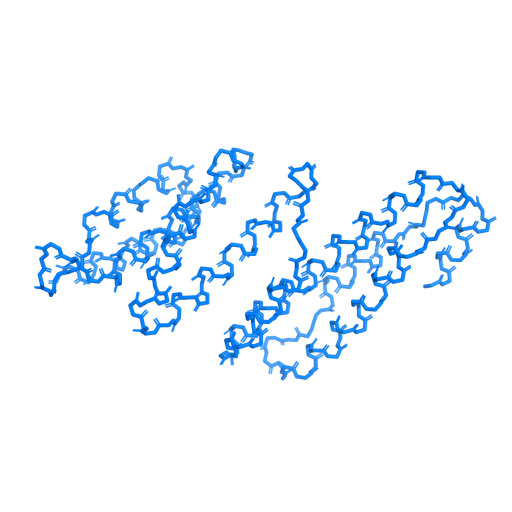75 GLY A CA 1
ATOM 1411 C C . GLY A 1 175 ? -11.532 -0.970 27.194 1.00 67.00 175 GLY A C 1
ATOM 1412 O O . GLY A 1 175 ? -12.518 -1.175 26.493 1.00 67.00 175 GLY A O 1
ATOM 1413 N N . GLN A 1 176 ? -10.905 0.209 27.207 1.00 74.81 176 GLN A N 1
ATOM 1414 C CA . GLN A 1 176 ? -11.267 1.323 26.322 1.00 74.81 176 GLN A CA 1
ATOM 1415 C C . GLN A 1 176 ? -10.298 1.398 25.141 1.00 74.81 176 GLN A C 1
ATOM 1417 O O . GLN A 1 176 ? -9.140 1.021 25.272 1.00 74.81 176 GLN A O 1
ATOM 1422 N N . CYS A 1 177 ? -10.754 1.859 23.978 1.00 74.69 177 CYS A N 1
ATOM 1423 C CA . CYS A 1 177 ? -9.880 2.170 22.842 1.00 74.69 177 CYS A CA 1
ATOM 1424 C C . CYS A 1 177 ? -9.585 3.677 22.806 1.00 74.69 177 CYS A C 1
ATOM 1426 O O . CYS A 1 177 ? -10.278 4.476 23.438 1.00 74.69 177 CYS A O 1
ATOM 1428 N N . ARG A 1 178 ? -8.563 4.094 22.050 1.00 85.62 178 ARG A N 1
ATOM 1429 C CA . ARG A 1 178 ? -8.076 5.490 22.014 1.00 85.62 178 ARG A CA 1
ATOM 1430 C C . ARG A 1 178 ? -8.941 6.382 21.111 1.00 85.62 178 ARG A C 1
ATOM 1432 O O . ARG A 1 178 ? -8.446 6.997 20.166 1.00 85.62 178 ARG A O 1
ATOM 1439 N N . HIS A 1 179 ? -10.245 6.430 21.381 1.00 87.12 179 HIS A N 1
ATOM 1440 C CA . HIS A 1 179 ? -11.249 7.062 20.518 1.00 87.12 179 HIS A CA 1
ATOM 1441 C C . HIS A 1 179 ? -11.020 8.564 20.317 1.00 87.12 179 HIS A C 1
ATOM 1443 O O . HIS A 1 179 ? -11.138 9.038 19.192 1.00 87.12 179 HIS A O 1
ATOM 1449 N N . GLU A 1 180 ? -10.627 9.302 21.358 1.00 89.81 180 GLU A N 1
ATOM 1450 C CA . GLU A 1 180 ? -10.364 10.744 21.236 1.00 89.81 180 GLU A CA 1
ATOM 1451 C C . GLU A 1 180 ? -9.173 11.028 20.308 1.00 89.81 180 GLU A C 1
ATOM 1453 O O . GLU A 1 180 ? -9.227 11.890 19.432 1.00 89.81 180 GLU A O 1
ATOM 1458 N N . GLU A 1 181 ? -8.103 10.238 20.426 1.00 92.44 181 GLU A N 1
ATOM 1459 C CA . GLU A 1 181 ? -6.943 10.373 19.544 1.00 92.44 181 GLU A CA 1
ATOM 1460 C C . GLU A 1 181 ? -7.277 9.966 18.102 1.00 92.44 181 GLU A C 1
ATOM 1462 O O . GLU A 1 181 ? -6.784 10.576 17.148 1.00 92.44 181 GLU A O 1
ATOM 1467 N N . ALA A 1 182 ? -8.128 8.949 17.930 1.00 93.62 182 ALA A N 1
ATOM 1468 C CA . ALA A 1 182 ? -8.639 8.555 16.623 1.00 93.62 182 ALA A CA 1
ATOM 1469 C C . ALA A 1 182 ? -9.484 9.677 15.996 1.00 93.62 182 ALA A C 1
ATOM 1471 O O . ALA A 1 182 ? -9.266 10.030 14.836 1.00 93.62 182 ALA A O 1
ATOM 1472 N N . ASN A 1 183 ? -10.380 10.292 16.773 1.00 94.19 183 ASN A N 1
ATOM 1473 C CA . ASN A 1 183 ? -11.198 11.434 16.371 1.00 94.19 183 ASN A CA 1
ATOM 1474 C C . ASN A 1 183 ? -10.330 12.614 15.909 1.00 94.19 183 ASN A C 1
ATOM 1476 O O . ASN A 1 183 ? -10.517 13.137 14.808 1.00 94.19 183 ASN A O 1
ATOM 1480 N N . GLN A 1 184 ? -9.313 12.976 16.694 1.00 95.56 184 GLN A N 1
ATOM 1481 C CA . GLN A 1 184 ? -8.374 14.033 16.327 1.00 95.56 184 GLN A CA 1
ATOM 1482 C C . GLN A 1 184 ? -7.624 13.710 15.024 1.00 95.56 184 GLN A C 1
ATOM 1484 O O . GLN A 1 184 ? -7.449 14.587 14.170 1.00 95.56 184 GLN A O 1
ATOM 1489 N N . ALA A 1 185 ? -7.197 12.456 14.838 1.00 95.19 185 ALA A N 1
ATOM 1490 C CA . ALA A 1 185 ? -6.515 12.020 13.622 1.00 95.19 185 ALA A CA 1
ATOM 1491 C C . ALA A 1 185 ? -7.424 12.114 12.384 1.00 95.19 185 ALA A C 1
ATOM 1493 O O . ALA A 1 185 ? -6.983 12.625 11.352 1.00 95.19 185 ALA A O 1
ATOM 1494 N N . PHE A 1 186 ? -8.687 11.688 12.485 1.00 96.31 186 PHE A N 1
ATOM 1495 C CA . PHE A 1 186 ? -9.658 11.791 11.392 1.00 96.31 186 PHE A CA 1
ATOM 1496 C C . PHE A 1 186 ? -10.021 13.241 11.062 1.00 96.31 186 PHE A C 1
ATOM 1498 O O . PHE A 1 186 ? -9.997 13.617 9.889 1.00 96.31 186 PHE A O 1
ATOM 1505 N N . SER A 1 187 ? -10.261 14.076 12.075 1.00 95.75 187 SER A N 1
ATOM 1506 C CA . SER A 1 187 ? -10.517 15.509 11.893 1.00 95.75 187 SER A CA 1
ATOM 1507 C C . SER A 1 187 ? -9.346 16.203 11.184 1.00 95.75 187 SER A C 1
ATOM 1509 O O . SER A 1 187 ? -9.533 16.905 10.191 1.00 95.75 187 SER A O 1
ATOM 1511 N N . THR A 1 188 ? -8.106 15.910 11.596 1.00 95.31 188 THR A N 1
ATOM 1512 C CA . THR A 1 188 ? -6.901 16.446 10.936 1.00 95.31 188 THR A CA 1
ATOM 1513 C C . THR A 1 188 ? -6.757 15.934 9.497 1.00 95.31 188 THR A C 1
ATOM 1515 O O . THR A 1 188 ? -6.340 16.683 8.610 1.00 95.31 188 THR A O 1
ATOM 1518 N N . ALA A 1 189 ? -7.102 14.666 9.237 1.00 94.50 189 ALA A N 1
ATOM 1519 C CA . ALA A 1 189 ? -7.082 14.095 7.891 1.00 94.50 189 ALA A CA 1
ATOM 1520 C C . ALA A 1 189 ? -8.025 14.854 6.946 1.00 94.50 189 ALA A C 1
ATOM 1522 O O . ALA A 1 189 ? -7.624 15.219 5.840 1.00 94.50 189 ALA A O 1
ATOM 1523 N N . LEU A 1 190 ? -9.245 15.139 7.399 1.00 95.38 190 LEU A N 1
ATOM 1524 C CA . LEU A 1 190 ? -10.258 15.853 6.622 1.00 95.38 190 LEU A CA 1
ATOM 1525 C C . LEU A 1 190 ? -9.955 17.343 6.485 1.00 95.38 190 LEU A C 1
ATOM 1527 O O . LEU A 1 190 ? -10.101 17.882 5.393 1.00 95.38 190 LEU A O 1
ATOM 1531 N N . GLY A 1 191 ? -9.424 17.980 7.532 1.00 93.81 191 GLY A N 1
ATOM 1532 C CA . GLY A 1 191 ? -8.902 19.346 7.444 1.00 93.81 191 GLY A CA 1
ATOM 1533 C C . GLY A 1 191 ? -7.731 19.477 6.462 1.00 93.81 191 GLY A C 1
ATOM 1534 O O . GLY A 1 191 ? -7.516 20.543 5.895 1.00 93.81 191 GLY A O 1
ATOM 1535 N N . THR A 1 192 ? -6.992 18.389 6.215 1.00 92.44 192 THR A N 1
ATOM 1536 C CA . THR A 1 192 ? -5.935 18.3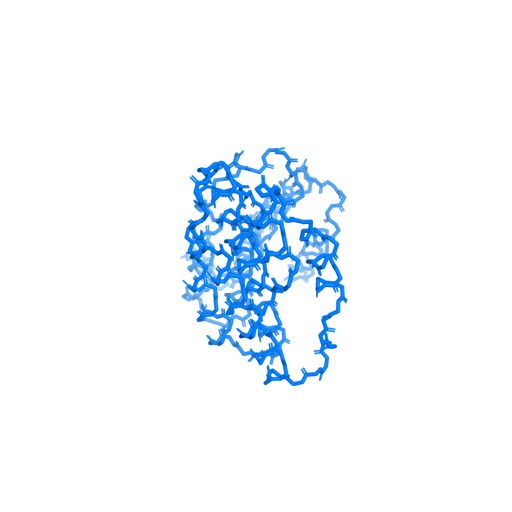45 5.191 1.00 92.44 192 THR A CA 1
ATOM 1537 C C . THR A 1 192 ? -6.500 18.137 3.783 1.00 92.44 192 THR A C 1
ATOM 1539 O O . THR A 1 192 ? -5.984 18.708 2.824 1.00 92.44 192 THR A O 1
ATOM 1542 N N . CYS A 1 193 ? -7.509 17.274 3.627 1.00 93.12 193 CYS A N 1
ATOM 1543 C CA . CYS A 1 193 ? -8.108 16.960 2.333 1.00 93.12 193 CYS A CA 1
ATOM 1544 C C . CYS A 1 193 ? -9.572 16.529 2.491 1.00 93.12 193 CYS A C 1
ATOM 1546 O O . CYS A 1 193 ? -9.873 15.355 2.713 1.00 93.12 193 CYS A O 1
ATOM 1548 N N . GLU A 1 194 ? -10.487 17.480 2.315 1.00 92.81 194 GLU A N 1
ATOM 1549 C CA . GLU A 1 194 ? -11.928 17.265 2.485 1.00 92.81 194 GLU A CA 1
ATOM 1550 C C . GLU A 1 194 ? -12.513 16.282 1.457 1.00 92.81 194 GLU A C 1
ATOM 1552 O O . GLU A 1 194 ? -13.419 15.506 1.762 1.00 92.81 194 GLU A O 1
ATOM 1557 N N . SER A 1 195 ? -11.945 16.244 0.247 1.00 93.69 195 SER A N 1
ATOM 1558 C CA . SER A 1 195 ? -12.370 15.343 -0.832 1.00 93.69 195 SER A CA 1
ATOM 1559 C C . SER A 1 195 ? -11.962 13.879 -0.611 1.00 93.69 195 SER A C 1
ATOM 1561 O O . SER A 1 195 ? -12.312 13.001 -1.407 1.00 93.69 195 SER A O 1
ATOM 1563 N N . HIS A 1 196 ? -11.242 13.570 0.472 1.00 92.81 196 HIS A N 1
ATOM 1564 C CA . HIS A 1 196 ? -10.828 12.212 0.798 1.00 92.81 196 HIS A CA 1
ATOM 1565 C C . HIS A 1 196 ? -11.977 11.394 1.420 1.00 92.81 196 HIS A C 1
ATOM 1567 O O . HIS A 1 196 ? -12.013 11.131 2.622 1.00 92.81 196 HIS A O 1
ATOM 1573 N N . GLY A 1 197 ? -12.899 10.916 0.577 1.00 93.44 197 GLY A N 1
ATOM 1574 C CA . GLY A 1 197 ? -14.127 10.219 0.996 1.00 93.44 197 GLY A CA 1
ATOM 1575 C C . GLY A 1 197 ? -13.938 9.030 1.950 1.00 93.44 197 GLY A C 1
ATOM 1576 O O . GLY A 1 197 ? -14.792 8.774 2.792 1.00 93.44 197 GLY A O 1
ATOM 1577 N N . LYS A 1 198 ? -12.803 8.319 1.894 1.00 94.06 198 LYS A N 1
ATOM 1578 C CA . LYS A 1 198 ? -12.536 7.213 2.832 1.00 94.06 198 LYS A CA 1
ATOM 1579 C C . LYS A 1 198 ? -12.365 7.680 4.276 1.00 94.06 198 LYS A C 1
ATOM 1581 O O . LYS A 1 198 ? -12.716 6.924 5.174 1.00 94.06 198 LYS A O 1
ATOM 1586 N N . ALA A 1 199 ? -11.830 8.882 4.507 1.00 94.31 199 ALA A N 1
ATOM 1587 C CA . ALA A 1 199 ? -11.689 9.412 5.864 1.00 94.31 199 ALA A CA 1
ATOM 1588 C C . ALA A 1 199 ? -13.051 9.718 6.479 1.00 94.31 199 ALA A C 1
ATOM 1590 O O . ALA A 1 199 ? -13.260 9.362 7.632 1.00 94.31 199 ALA A O 1
ATOM 1591 N N . TRP A 1 200 ? -13.991 10.260 5.699 1.00 95.75 200 TRP A N 1
ATOM 1592 C CA . TRP A 1 200 ? -15.375 10.446 6.140 1.00 95.75 200 TRP A CA 1
ATOM 1593 C C . TRP A 1 200 ? -16.019 9.131 6.580 1.00 95.75 200 TRP A C 1
ATOM 1595 O O . TRP A 1 200 ? -16.575 9.055 7.671 1.00 95.75 200 TRP A O 1
ATOM 1605 N N . VAL A 1 201 ? -15.882 8.077 5.769 1.00 96.19 201 VAL A N 1
ATOM 1606 C CA . VAL A 1 201 ? -16.424 6.750 6.102 1.00 96.19 201 VAL A CA 1
ATOM 1607 C C . VAL A 1 201 ? -15.787 6.193 7.377 1.00 96.19 201 VAL A C 1
ATOM 1609 O O . VAL A 1 201 ? -16.505 5.774 8.279 1.00 96.19 201 VAL A O 1
ATOM 1612 N N . SER A 1 202 ? -14.453 6.214 7.485 1.00 94.19 202 SER A N 1
ATOM 1613 C CA . SER A 1 202 ? -13.757 5.723 8.684 1.00 94.19 202 SER A CA 1
ATOM 1614 C C . SER A 1 202 ? -14.125 6.510 9.943 1.00 94.19 202 SER A C 1
ATOM 1616 O O . SER A 1 202 ? -14.252 5.917 11.009 1.00 94.19 202 SER A O 1
ATOM 1618 N N . TRP A 1 203 ? -14.323 7.824 9.828 1.00 94.56 203 TRP A N 1
ATOM 1619 C CA . TRP A 1 203 ? -14.721 8.650 10.962 1.00 94.56 203 TRP A CA 1
ATOM 1620 C C . TRP A 1 203 ? -16.159 8.366 11.397 1.00 94.56 203 TRP A C 1
ATOM 1622 O O . TRP A 1 203 ? -16.413 8.234 12.588 1.00 94.56 203 TRP A O 1
ATOM 1632 N N . GLY A 1 204 ? -17.084 8.189 10.449 1.00 93.81 204 GLY A N 1
ATOM 1633 C CA . GLY A 1 204 ? -18.454 7.766 10.751 1.00 93.81 204 GLY A CA 1
ATOM 1634 C C . GLY A 1 204 ? -18.503 6.418 11.476 1.00 93.81 204 GLY A C 1
ATOM 1635 O O . GLY A 1 204 ? -19.194 6.293 12.482 1.00 93.81 204 GLY A O 1
ATOM 1636 N N . MET A 1 205 ? -17.699 5.445 11.031 1.00 92.56 205 MET A N 1
ATOM 1637 C CA . MET A 1 205 ? -17.584 4.136 11.690 1.00 92.56 205 MET A CA 1
ATOM 1638 C C . MET A 1 205 ? -17.038 4.228 13.121 1.00 92.56 205 MET A C 1
ATOM 1640 O O . MET A 1 205 ? -17.439 3.435 13.967 1.00 92.56 205 MET A O 1
ATOM 1644 N N . LEU A 1 206 ? -16.139 5.179 13.412 1.00 90.94 206 LEU A N 1
ATOM 1645 C CA . LEU A 1 206 ? -15.678 5.420 14.784 1.00 90.94 206 LEU A CA 1
ATOM 1646 C C . LEU A 1 206 ? -16.852 5.830 15.680 1.00 90.94 206 LEU A C 1
ATOM 1648 O O . LEU A 1 206 ? -17.009 5.280 16.763 1.00 90.94 206 LEU A O 1
ATOM 1652 N N . TRP A 1 207 ? -17.677 6.773 15.221 1.00 88.81 207 TRP A N 1
ATOM 1653 C CA . TRP A 1 207 ? -18.821 7.250 15.998 1.00 88.81 207 TRP A CA 1
ATOM 1654 C C . TRP A 1 207 ? -19.882 6.169 16.198 1.00 88.81 207 TRP A C 1
ATOM 1656 O O . TRP A 1 207 ? -20.417 6.046 17.295 1.00 88.81 207 TRP A O 1
ATOM 1666 N N . GLU A 1 208 ? -20.127 5.333 15.189 1.00 89.06 208 GLU A N 1
ATOM 1667 C CA . GLU A 1 208 ? -21.018 4.172 15.313 1.00 89.06 208 GLU A CA 1
ATOM 1668 C C . GLU A 1 208 ? -20.547 3.184 16.392 1.00 89.06 208 GLU A C 1
ATOM 1670 O O . GLU A 1 208 ? -21.368 2.624 17.103 1.00 89.06 208 GLU A O 1
ATOM 1675 N N . GLN A 1 209 ? -19.234 3.012 16.570 1.00 81.12 209 GLN A N 1
ATOM 1676 C CA . GLN A 1 209 ? -18.661 2.157 17.622 1.00 81.12 209 GLN A CA 1
ATOM 1677 C C . GLN A 1 209 ? -18.707 2.788 19.021 1.00 81.12 209 GLN A C 1
ATOM 1679 O O . GLN A 1 209 ? -18.500 2.090 20.013 1.00 81.12 209 GLN A O 1
ATOM 1684 N N . THR A 1 210 ? -18.900 4.106 19.106 1.00 75.06 210 THR A N 1
ATOM 1685 C CA . THR A 1 210 ? -18.957 4.844 20.380 1.00 75.06 210 THR A CA 1
ATOM 1686 C C . THR A 1 210 ? -20.373 5.034 20.924 1.00 75.06 210 THR A C 1
ATOM 1688 O O . THR A 1 210 ? -20.506 5.427 22.083 1.00 75.06 210 THR A O 1
ATOM 1691 N N . LEU A 1 211 ? -21.392 4.804 20.088 1.00 65.88 211 LEU A N 1
ATOM 1692 C CA . LEU A 1 211 ? -22.817 4.864 20.432 1.00 65.88 211 LEU A CA 1
ATOM 1693 C C . LEU A 1 211 ? -23.286 3.548 21.061 1.00 65.88 211 LEU A C 1
ATOM 1695 O O . LEU A 1 211 ? -24.102 3.634 22.006 1.00 65.88 211 LEU A O 1
#

Secondary structure (DSSP, 8-state):
-HHHHHHHHTT-----HHHHHHHHH----TTS-HHHHHHHHHHHHHHHHHHHH---SSHHHHHHHHHHHHHHHHHHHHHHHHHHHHTT-HHHHHHHHHHS----TTT-HHHHHHHHHHHHHHHHT---HHHHHHHHHHHHHS-GGGGTT-HHHHHHHHHHHHHHHHHSBPTTSTT-B-HHHHHHHHHHHHHH-TT-HHHHHHHHHHHHHH-